Protein AF-A0A7C6DQU0-F1 (afdb_monomer_lite)

Secondary structure (DSSP, 8-state):
-TTSHHHHHHHHTT-------SSPBPTTT-PBPEEEEEE---SSS--EEEEEE-TTT--E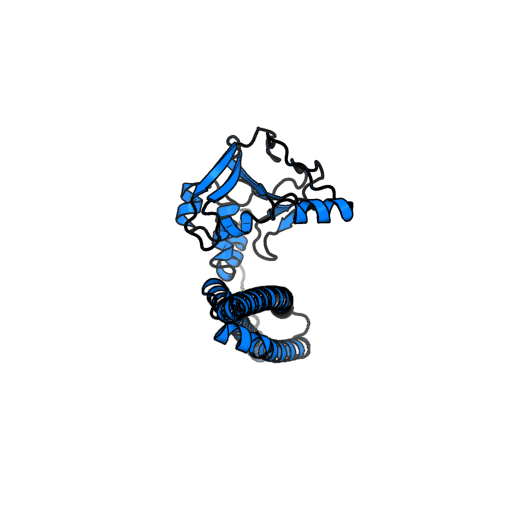EEETTHHHHHTTS-HHHHHHHS--SS-S-----S--B-TTT-PBEEEEESSTTT--EEEEETTSSEEEE-TTHHHHHHHHHH-HHHHHHHTTTT------------------HHHHHHHHHHHHHHHHHHHHHHHHHHHHHHHHHHHHHHHHTT-HHHHHHHHTS-TTHHHHHHHHHHHHHHHHHHHHH-S-HHHHHHHHHHHHHHHHHHHHHHHHHHHHHHHHHHHHHHHHHHHHHTT-

Foldseek 3Di:
DPPVVVCVVCVVVVNNDQDADPWFAALPPRDTWDWDWDQDPDDDPDRTQIWTADPPQRKTKFFQPSLVVLLVHDLVVCCVVAPAPPLDQDQDPQATAGRGPRHGWGWDDPDPQLPHTWTHDPSRGTIIHGRNSSSSVSVCVVPVPVNSVVVVVPPDDDDDDDDDDDDDDDDDPVVVVLVVVLVVLLVVLVVLLVVLLVVLVVLLVVLVVCLVVLVLVVLVVCLVDQSSVVSVVSLVVSVVSLVVCCVVPNDDVSSVVSVVSSVVSVVVSVVSSVVSNVSSVVSNVVVVVVVVVVVVVVVD

Radius of gyration: 25.31 Å; chains: 1; bounding box: 71×46×71 Å

Structure (mmCIF, N/CA/C/O backbone):
data_AF-A0A7C6DQU0-F1
#
_entry.id   AF-A0A7C6DQU0-F1
#
loop_
_atom_site.group_PDB
_atom_site.id
_atom_site.type_symbol
_atom_site.label_atom_id
_atom_site.label_alt_id
_atom_site.label_comp_id
_atom_site.label_asym_id
_atom_site.label_entity_id
_atom_site.label_seq_id
_atom_site.pdbx_PDB_ins_code
_atom_site.Cartn_x
_atom_site.Cartn_y
_atom_site.Cartn_z
_atom_site.occupancy
_atom_site.B_iso_or_equiv
_atom_site.auth_seq_id
_atom_site.auth_comp_id
_atom_site.auth_asym_id
_atom_site.auth_atom_id
_atom_site.pdbx_PDB_model_num
ATOM 1 N N . MET A 1 1 ? 12.931 -4.764 -24.593 1.00 34.91 1 MET A N 1
ATOM 2 C CA . MET A 1 1 ? 12.473 -6.150 -24.818 1.00 34.91 1 MET A CA 1
ATOM 3 C C . MET A 1 1 ? 11.559 -6.700 -23.709 1.00 34.91 1 MET A C 1
ATOM 5 O O . MET A 1 1 ? 10.854 -7.654 -23.968 1.00 34.91 1 MET A O 1
ATOM 9 N N . PHE A 1 2 ? 11.472 -6.082 -22.517 1.00 27.75 2 PHE A N 1
ATOM 10 C CA . PHE A 1 2 ? 10.601 -6.538 -21.408 1.00 27.75 2 PHE A CA 1
ATOM 11 C C . PHE A 1 2 ? 9.196 -5.900 -21.337 1.00 27.75 2 PHE A C 1
ATOM 13 O O . PHE A 1 2 ? 8.463 -6.139 -20.382 1.00 27.75 2 PHE A O 1
ATOM 20 N N . LYS A 1 3 ? 8.798 -5.073 -22.315 1.00 31.83 3 LYS A N 1
ATOM 21 C CA . LYS A 1 3 ? 7.438 -4.498 -22.350 1.00 31.83 3 LYS A CA 1
ATOM 22 C C . LYS A 1 3 ? 6.377 -5.499 -22.821 1.00 31.83 3 LYS A C 1
ATOM 24 O O . LYS A 1 3 ? 5.207 -5.293 -22.513 1.00 31.83 3 LYS A O 1
ATOM 29 N N . ASP A 1 4 ? 6.785 -6.568 -23.501 1.00 40.72 4 ASP A N 1
ATOM 30 C CA . ASP A 1 4 ? 5.852 -7.452 -24.205 1.00 40.72 4 ASP A CA 1
ATOM 31 C C . ASP A 1 4 ? 5.560 -8.744 -23.433 1.00 40.72 4 ASP A C 1
ATOM 33 O O . ASP A 1 4 ? 4.400 -9.115 -23.329 1.00 40.72 4 ASP A O 1
ATOM 37 N N . LEU A 1 5 ? 6.530 -9.308 -22.700 1.00 37.84 5 LEU A N 1
ATOM 38 C CA . LEU A 1 5 ? 6.318 -10.529 -21.904 1.00 37.84 5 LEU A CA 1
ATOM 39 C C . LEU A 1 5 ? 5.179 -10.393 -20.875 1.00 37.84 5 LEU A C 1
ATOM 41 O O . LEU A 1 5 ? 4.404 -11.318 -20.661 1.00 37.84 5 LEU A O 1
ATOM 45 N N . PHE A 1 6 ? 5.040 -9.219 -20.253 1.00 35.09 6 PHE A N 1
ATOM 46 C CA . PHE A 1 6 ? 3.968 -8.972 -19.287 1.00 35.09 6 PHE A CA 1
ATOM 47 C C . PHE A 1 6 ? 2.597 -8.830 -19.964 1.00 35.09 6 PHE A C 1
ATOM 49 O O . PHE A 1 6 ? 1.590 -9.247 -19.401 1.00 35.09 6 PHE A O 1
ATOM 56 N N . ASN A 1 7 ? 2.546 -8.269 -21.175 1.00 38.06 7 ASN A N 1
ATOM 57 C CA . ASN A 1 7 ? 1.308 -8.158 -21.946 1.00 38.06 7 ASN A CA 1
ATOM 58 C C . ASN A 1 7 ? 0.896 -9.505 -22.557 1.00 38.06 7 ASN A C 1
ATOM 60 O O . ASN A 1 7 ? -0.299 -9.783 -22.633 1.00 38.06 7 ASN A O 1
ATOM 64 N N .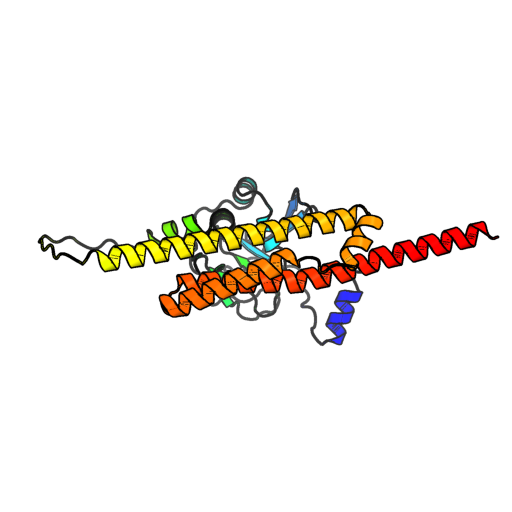 ASP A 1 8 ? 1.864 -10.344 -22.920 1.00 43.47 8 ASP A N 1
ATOM 65 C CA . ASP A 1 8 ? 1.646 -11.684 -23.468 1.00 43.47 8 ASP A CA 1
ATOM 66 C C . ASP A 1 8 ? 1.105 -12.641 -22.391 1.00 43.47 8 ASP A C 1
ATOM 68 O O . ASP A 1 8 ? 0.078 -13.282 -22.602 1.00 43.47 8 ASP A O 1
ATOM 72 N N . ILE A 1 9 ? 1.662 -12.601 -21.172 1.00 43.56 9 ILE A N 1
ATOM 73 C CA . ILE A 1 9 ? 1.148 -13.360 -20.013 1.00 43.56 9 ILE A CA 1
ATOM 74 C C . ILE A 1 9 ? -0.293 -12.953 -19.655 1.00 43.56 9 ILE A C 1
ATOM 76 O O . ILE A 1 9 ? -1.116 -13.792 -19.294 1.00 43.56 9 ILE A O 1
ATOM 80 N N . LEU A 1 10 ? -0.634 -11.665 -19.763 1.00 38.47 10 LEU A N 1
ATOM 81 C CA . LEU A 1 10 ? -2.000 -11.188 -19.511 1.00 38.47 10 LEU A CA 1
ATOM 82 C C . LEU A 1 10 ? -2.989 -11.677 -20.582 1.00 38.47 10 LEU A C 1
ATOM 84 O O . LEU A 1 10 ? -4.136 -11.998 -20.262 1.00 38.47 10 LEU A O 1
ATOM 88 N N . LYS A 1 11 ? -2.538 -11.774 -21.836 1.00 43.69 11 LYS A N 1
ATOM 89 C CA . LYS A 1 11 ? -3.324 -12.260 -22.976 1.00 43.69 11 LYS A CA 1
ATOM 90 C C . LYS A 1 11 ? -3.639 -13.753 -22.850 1.00 43.69 11 LYS A C 1
ATOM 92 O O . LYS A 1 11 ? -4.785 -14.142 -23.067 1.00 43.69 11 LYS A O 1
ATOM 97 N N . ASP A 1 12 ? -2.662 -14.542 -22.412 1.00 44.62 12 ASP A N 1
ATOM 98 C CA . ASP A 1 12 ? -2.780 -15.996 -22.246 1.00 44.62 12 ASP A CA 1
ATOM 99 C C . ASP A 1 12 ? -3.655 -16.398 -21.046 1.00 44.62 12 ASP A C 1
ATOM 101 O O . ASP A 1 12 ? -4.264 -17.466 -21.041 1.00 44.62 12 ASP A O 1
ATOM 105 N N . LEU A 1 13 ? -3.802 -15.513 -20.054 1.00 40.59 13 LEU A N 1
ATOM 106 C CA . LEU A 1 13 ? -4.701 -15.696 -18.907 1.00 40.59 13 LEU A CA 1
ATOM 107 C C . LEU A 1 13 ? -6.139 -15.204 -19.161 1.00 40.59 13 LEU A C 1
ATOM 109 O O . LEU A 1 13 ? -6.959 -15.203 -18.242 1.00 40.59 13 LEU A O 1
ATOM 113 N N . GLY A 1 14 ? -6.456 -14.726 -20.370 1.00 34.19 14 GLY A N 1
ATOM 114 C CA . GLY A 1 14 ? -7.759 -14.122 -20.678 1.00 34.19 14 GLY A CA 1
ATOM 115 C C . GLY A 1 14 ? -8.034 -12.816 -19.917 1.00 34.19 14 GLY A C 1
ATOM 116 O O . GLY A 1 14 ? -9.149 -12.293 -19.950 1.00 34.19 14 GLY A O 1
ATOM 117 N N . ILE A 1 15 ? -7.022 -12.255 -19.248 1.00 47.06 15 ILE A N 1
ATOM 118 C CA . ILE A 1 15 ? -7.081 -10.951 -18.593 1.00 47.06 15 ILE A CA 1
ATOM 119 C C . ILE A 1 15 ? -6.735 -9.929 -19.670 1.00 47.06 15 ILE A C 1
ATOM 121 O O . ILE A 1 15 ? -5.596 -9.484 -19.790 1.00 47.06 15 ILE A O 1
ATOM 125 N N . THR A 1 16 ? -7.711 -9.554 -20.498 1.00 41.91 16 THR A N 1
ATOM 126 C CA . THR A 1 16 ? -7.491 -8.490 -21.482 1.00 41.91 16 THR A CA 1
ATOM 127 C C . THR A 1 16 ? -7.100 -7.218 -20.732 1.00 41.91 16 THR A C 1
ATOM 129 O O . THR A 1 16 ? -7.940 -6.599 -20.073 1.00 41.91 16 THR A O 1
ATOM 132 N N . GLY A 1 17 ? -5.818 -6.850 -20.796 1.00 47.94 17 GLY A N 1
ATOM 133 C CA . GLY A 1 17 ? -5.305 -5.608 -20.238 1.00 47.94 17 GLY A CA 1
ATOM 134 C C . GLY A 1 17 ? -6.152 -4.453 -20.755 1.00 47.94 17 GLY A C 1
ATOM 135 O O . GLY A 1 17 ? -6.237 -4.226 -21.962 1.00 47.94 17 GLY A O 1
ATOM 136 N N . TYR A 1 18 ? -6.845 -3.763 -19.851 1.00 52.81 18 TYR A N 1
ATOM 137 C CA . TYR A 1 18 ? -7.704 -2.649 -20.227 1.00 52.81 18 TYR A CA 1
ATOM 138 C C . TYR A 1 18 ? -6.861 -1.590 -20.945 1.00 52.81 18 TYR A C 1
ATOM 140 O O . TYR A 1 18 ? -5.951 -1.001 -20.359 1.00 52.81 18 TYR A O 1
ATOM 148 N N . LYS A 1 19 ? -7.155 -1.347 -22.227 1.00 62.78 19 LYS A N 1
ATOM 149 C CA . LYS A 1 19 ? -6.500 -0.294 -23.003 1.00 62.78 19 LYS A CA 1
ATOM 150 C C . LYS A 1 19 ? -6.955 1.052 -22.445 1.00 62.78 19 LYS A C 1
ATOM 152 O O . LYS A 1 19 ? -8.097 1.460 -22.646 1.00 62.78 19 LYS A O 1
ATOM 157 N N . ARG A 1 20 ? -6.064 1.719 -21.713 1.00 69.19 20 ARG A N 1
ATOM 158 C CA . ARG A 1 20 ? -6.313 3.040 -21.130 1.00 69.19 20 ARG A CA 1
ATOM 159 C C . ARG A 1 20 ? -6.726 4.029 -22.235 1.00 69.19 20 ARG A C 1
ATOM 161 O O . ARG A 1 20 ? -5.993 4.150 -23.221 1.00 69.19 20 ARG A O 1
ATOM 168 N N . PRO A 1 21 ? -7.873 4.720 -22.112 1.00 75.88 21 PRO A N 1
ATOM 169 C CA . PRO A 1 21 ? -8.296 5.689 -23.114 1.00 75.88 21 PRO A CA 1
ATOM 170 C C . PRO A 1 21 ? -7.353 6.907 -23.123 1.00 75.88 21 PRO A C 1
ATOM 172 O O . PRO A 1 21 ? -6.789 7.253 -22.082 1.00 75.88 21 PRO A O 1
ATOM 175 N N . PRO A 1 22 ? -7.173 7.573 -24.279 1.00 75.25 22 PRO A N 1
ATOM 176 C CA . PRO A 1 22 ? -6.283 8.730 -24.393 1.00 75.25 22 PRO A CA 1
ATOM 177 C C . PRO A 1 22 ? -6.790 9.939 -23.596 1.00 75.25 22 PRO A C 1
ATOM 179 O O . PRO A 1 22 ? -5.984 10.683 -23.050 1.00 75.25 22 PRO A O 1
ATOM 182 N N . ASN A 1 23 ? -8.114 10.092 -23.488 1.00 85.12 23 ASN A N 1
ATOM 183 C CA . ASN A 1 23 ? -8.772 11.163 -22.746 1.00 85.12 23 ASN A CA 1
ATOM 184 C C . ASN A 1 23 ? -9.585 10.554 -21.604 1.00 85.12 23 ASN A C 1
ATOM 186 O O . ASN A 1 23 ? -10.654 9.981 -21.828 1.00 85.12 23 ASN A O 1
ATOM 190 N N . LEU A 1 24 ? -9.068 10.664 -20.384 1.00 91.94 24 LEU A N 1
ATOM 191 C CA . LEU A 1 24 ? -9.750 10.184 -19.191 1.00 91.94 24 LEU A CA 1
ATOM 192 C C . LEU A 1 24 ? -10.811 11.209 -18.770 1.00 91.94 24 LEU A C 1
ATOM 194 O O . LEU A 1 24 ? -10.513 12.398 -18.681 1.00 91.94 24 LEU A O 1
ATOM 198 N N . LYS A 1 25 ? -12.048 10.776 -18.518 1.00 93.81 25 LYS A N 1
ATOM 199 C CA . LYS A 1 25 ? -13.082 11.649 -17.940 1.00 93.81 25 LYS A CA 1
ATOM 200 C C . LYS A 1 25 ? -13.022 11.580 -16.420 1.00 93.81 25 LYS A C 1
ATOM 202 O O . LYS A 1 25 ? -12.907 10.491 -15.869 1.00 93.81 25 LYS A O 1
ATOM 207 N N . CYS A 1 26 ? -13.145 12.721 -15.754 1.00 92.94 26 CYS A N 1
ATOM 208 C CA . CYS A 1 26 ? -13.196 12.797 -14.304 1.00 92.94 26 CYS A CA 1
ATOM 209 C C . CYS A 1 26 ? -14.415 12.022 -13.772 1.00 92.94 26 CYS A C 1
ATOM 211 O O . CYS A 1 26 ? -15.541 12.349 -14.150 1.00 92.94 26 CYS A O 1
ATOM 213 N N . PRO A 1 27 ? -14.237 11.042 -12.870 1.00 92.81 27 PRO A N 1
ATOM 214 C CA . PRO A 1 27 ? -15.349 10.314 -12.253 1.00 92.81 27 PRO A CA 1
ATOM 215 C C . PRO A 1 27 ? -16.333 11.182 -11.457 1.00 92.81 27 PRO A C 1
ATOM 217 O O . PRO A 1 27 ? -17.436 10.727 -11.164 1.00 92.81 27 PRO A O 1
ATOM 220 N N . ASN A 1 28 ? -15.940 12.405 -11.086 1.00 90.75 28 ASN A N 1
ATOM 221 C CA . ASN A 1 28 ? -16.761 13.324 -10.302 1.00 90.75 28 ASN A CA 1
ATOM 222 C C . ASN A 1 28 ? -17.565 14.311 -11.168 1.00 90.75 28 ASN A C 1
ATOM 224 O O . ASN A 1 28 ? -18.775 14.416 -11.002 1.00 90.75 28 ASN A O 1
ATOM 228 N N . CYS A 1 29 ? -16.913 15.022 -12.095 1.00 87.19 29 CYS A N 1
ATOM 229 C CA . CYS A 1 29 ? -17.544 16.085 -12.897 1.00 87.19 29 CYS A CA 1
ATOM 230 C C . CYS A 1 29 ? -17.574 15.811 -14.410 1.00 87.19 29 CYS A C 1
ATOM 232 O O . CYS A 1 29 ? -18.066 16.635 -15.173 1.00 87.19 29 CYS A O 1
ATOM 234 N N . TYR A 1 30 ? -17.056 14.662 -14.857 1.00 90.31 30 TYR A N 1
ATOM 235 C CA . TYR A 1 30 ? -17.014 14.206 -16.255 1.00 90.31 30 TYR A CA 1
ATOM 236 C C . TYR A 1 30 ? -16.156 15.027 -17.230 1.00 90.31 30 TYR A C 1
ATOM 238 O O . TYR A 1 30 ? -16.019 14.624 -18.390 1.00 90.31 30 TYR A O 1
ATOM 246 N N . SER A 1 31 ? -15.523 16.108 -16.774 1.00 89.44 31 SER A N 1
ATOM 247 C CA . SER A 1 31 ? -14.544 16.872 -17.552 1.00 89.44 31 SER A CA 1
ATOM 248 C C . SER A 1 31 ? -13.323 16.032 -17.914 1.00 89.44 31 SER A C 1
ATOM 250 O O . SER A 1 31 ? -12.957 15.096 -17.200 1.00 89.44 31 SER A O 1
ATOM 252 N N . VAL A 1 32 ? -12.680 16.354 -19.036 1.00 92.62 32 VAL A N 1
ATOM 253 C CA . VAL A 1 32 ? -11.453 15.667 -19.455 1.00 92.62 32 VAL A CA 1
ATOM 254 C C . VAL A 1 32 ? -10.332 16.009 -18.476 1.00 92.62 32 VAL A C 1
ATOM 256 O O . VAL A 1 32 ? -10.066 17.178 -18.205 1.00 92.62 32 VAL A O 1
ATOM 259 N N . MET A 1 33 ? -9.687 14.984 -17.930 1.00 93.31 33 MET A N 1
ATOM 260 C CA . MET A 1 33 ? -8.554 15.140 -17.030 1.00 93.31 33 MET A CA 1
ATOM 261 C C . MET A 1 33 ? -7.278 15.374 -17.833 1.00 93.31 33 MET A C 1
ATOM 263 O O . MET A 1 33 ? -7.056 14.766 -18.882 1.00 93.31 33 MET A O 1
ATOM 267 N N . LYS A 1 34 ? -6.424 16.252 -17.317 1.00 91.69 34 LYS A N 1
ATOM 268 C CA . LYS A 1 34 ? -5.120 16.550 -17.891 1.00 91.69 34 LYS A CA 1
ATOM 269 C C . LYS A 1 34 ? -4.074 15.645 -17.258 1.00 91.69 34 LYS A C 1
ATOM 271 O O . LYS A 1 34 ? -3.915 15.648 -16.040 1.00 91.69 34 LYS A O 1
ATOM 276 N N . ARG A 1 35 ? -3.308 14.941 -18.088 1.00 89.69 35 ARG A N 1
ATOM 277 C CA . ARG A 1 35 ? -2.123 14.223 -17.623 1.00 89.69 35 ARG A CA 1
ATOM 278 C C . ARG A 1 35 ? -1.001 15.205 -17.284 1.00 89.69 35 ARG A C 1
ATOM 280 O O . ARG A 1 35 ? -0.679 16.084 -18.086 1.00 89.69 35 ARG A O 1
ATOM 287 N N . ILE A 1 36 ? -0.422 15.051 -16.103 1.00 85.94 36 ILE A N 1
ATOM 288 C CA . ILE A 1 36 ? 0.704 15.833 -15.601 1.00 85.94 36 ILE A CA 1
ATOM 289 C C . ILE A 1 36 ? 1.864 14.899 -15.249 1.00 85.94 36 ILE A C 1
ATOM 291 O O . ILE A 1 36 ? 1.656 13.836 -14.671 1.00 85.94 36 ILE A O 1
ATOM 295 N N . SER A 1 37 ? 3.082 15.328 -15.576 1.00 84.31 37 SER A N 1
ATOM 296 C CA . SER A 1 37 ? 4.323 14.631 -15.231 1.00 84.31 37 SER A CA 1
ATOM 297 C C . SER A 1 37 ? 5.082 15.463 -14.206 1.00 84.31 37 SER A C 1
ATOM 299 O O . SER A 1 37 ? 5.591 16.540 -14.523 1.00 84.31 37 SER A O 1
ATOM 301 N N . ILE A 1 38 ? 5.168 14.979 -12.971 1.00 79.31 38 ILE A N 1
ATOM 302 C CA . ILE A 1 38 ? 5.890 15.653 -11.890 1.00 79.31 38 ILE A CA 1
ATOM 303 C C . ILE A 1 38 ? 7.237 14.977 -11.712 1.00 79.31 38 ILE A C 1
ATOM 305 O O . ILE A 1 38 ? 7.299 13.772 -11.489 1.00 79.31 38 ILE A O 1
ATOM 309 N N . LYS A 1 39 ? 8.326 15.749 -11.770 1.00 76.06 39 LYS A N 1
ATOM 310 C CA . LYS A 1 39 ? 9.656 15.213 -11.482 1.00 76.06 39 LYS A CA 1
ATOM 311 C C . LYS A 1 39 ? 9.777 14.920 -9.985 1.00 76.06 39 LYS A C 1
ATOM 313 O O . LYS A 1 39 ? 9.685 15.838 -9.175 1.00 76.06 39 LYS A O 1
ATOM 318 N N . ILE A 1 40 ? 10.016 13.662 -9.635 1.00 70.38 40 ILE A N 1
ATOM 319 C CA . ILE A 1 40 ? 10.230 13.208 -8.259 1.00 70.38 40 ILE A CA 1
ATOM 320 C C . ILE A 1 40 ? 11.702 12.854 -8.049 1.00 70.38 40 ILE A C 1
ATOM 322 O O . ILE A 1 40 ? 12.330 12.206 -8.887 1.00 70.38 40 ILE A O 1
ATOM 326 N N . LEU A 1 41 ? 12.263 13.302 -6.927 1.00 57.38 41 LEU A N 1
ATOM 327 C CA . LEU A 1 41 ? 13.594 12.908 -6.469 1.00 57.38 41 LEU A CA 1
ATOM 328 C C . LEU A 1 41 ? 13.425 11.623 -5.646 1.00 57.38 41 LEU A C 1
ATOM 330 O O . LEU A 1 41 ? 13.231 11.684 -4.438 1.00 57.38 41 LEU A O 1
ATOM 334 N N . GLY A 1 42 ? 13.390 10.468 -6.315 1.00 51.31 42 GLY A N 1
ATOM 335 C CA . GLY A 1 42 ? 13.088 9.175 -5.689 1.00 51.31 42 GLY A CA 1
ATOM 336 C C . GLY A 1 42 ? 13.997 8.036 -6.158 1.00 51.31 42 GLY A C 1
ATOM 337 O O . GLY A 1 42 ? 14.693 8.146 -7.162 1.00 51.31 42 GLY A O 1
ATOM 338 N N . ASN A 1 43 ? 13.975 6.919 -5.423 1.00 46.59 43 ASN A N 1
ATOM 339 C CA . ASN A 1 43 ? 14.855 5.752 -5.616 1.00 46.59 43 ASN A CA 1
ATOM 340 C C . ASN A 1 43 ? 14.393 4.763 -6.712 1.00 46.59 43 ASN A C 1
ATOM 342 O O . ASN A 1 43 ? 15.018 3.712 -6.886 1.00 46.59 43 ASN A O 1
ATOM 346 N N . TYR A 1 44 ? 13.303 5.056 -7.428 1.00 44.47 44 TYR A N 1
ATOM 347 C CA . TYR A 1 44 ? 12.771 4.219 -8.510 1.00 44.47 44 TYR A CA 1
ATOM 348 C C . TYR A 1 44 ? 13.161 4.810 -9.865 1.00 44.47 44 TYR A C 1
ATOM 350 O O . TYR A 1 44 ? 12.975 5.998 -10.090 1.00 44.47 44 TYR A O 1
ATOM 358 N N . GLY A 1 45 ? 13.661 3.975 -10.782 1.00 43.81 45 GLY A N 1
ATOM 359 C CA . GLY A 1 45 ? 14.305 4.373 -12.047 1.00 43.81 45 GLY A CA 1
ATOM 360 C C . GLY A 1 45 ? 13.496 5.227 -13.040 1.00 43.81 45 GLY A C 1
ATOM 361 O O . GLY A 1 45 ? 14.028 5.564 -14.091 1.00 43.81 45 GLY A O 1
ATOM 362 N N . ASN A 1 46 ? 12.256 5.614 -12.717 1.00 49.59 46 ASN A N 1
ATOM 363 C CA . ASN A 1 46 ? 11.529 6.674 -13.411 1.00 49.59 46 ASN A CA 1
ATOM 364 C C . ASN A 1 46 ? 11.400 7.887 -12.482 1.00 49.59 46 ASN A C 1
ATOM 366 O O . ASN A 1 46 ? 10.601 7.875 -11.549 1.00 49.59 46 ASN A O 1
ATOM 370 N N . ASN A 1 47 ? 12.126 8.958 -12.803 1.00 69.44 47 ASN A N 1
ATOM 371 C CA . ASN A 1 47 ? 12.144 10.228 -12.062 1.00 69.44 47 ASN A CA 1
ATOM 372 C C . ASN A 1 47 ? 10.845 11.042 -12.189 1.00 69.44 47 ASN A C 1
ATOM 374 O O . ASN A 1 47 ? 10.857 12.240 -11.919 1.00 69.44 47 ASN A O 1
ATOM 378 N N . TYR A 1 48 ? 9.755 10.441 -12.666 1.00 76.50 48 TYR A N 1
ATOM 379 C CA . TYR A 1 48 ? 8.509 11.134 -12.959 1.00 76.50 48 TYR A CA 1
ATOM 380 C C . TYR A 1 48 ? 7.314 10.363 -12.405 1.00 76.50 48 TYR A C 1
ATOM 382 O O . TYR A 1 48 ? 7.187 9.147 -12.585 1.00 76.50 48 TYR A O 1
ATOM 390 N N . LEU A 1 49 ? 6.443 11.103 -11.731 1.00 81.69 49 LEU A N 1
ATOM 391 C CA . LEU A 1 49 ? 5.108 10.691 -11.353 1.00 81.69 49 LEU A CA 1
ATOM 392 C C . LEU A 1 49 ? 4.139 11.223 -12.411 1.00 81.69 49 LEU A C 1
ATOM 394 O O . LEU A 1 49 ? 3.967 12.433 -12.543 1.00 81.69 49 LEU A O 1
ATOM 398 N N . GLU A 1 50 ? 3.545 10.307 -13.165 1.00 86.19 50 GLU A N 1
ATOM 399 C CA . GLU A 1 50 ? 2.433 10.596 -14.066 1.00 86.19 50 GLU A CA 1
ATOM 400 C C . GLU A 1 50 ? 1.143 10.559 -13.250 1.00 86.19 50 GLU A C 1
ATOM 402 O O . GLU A 1 50 ? 0.968 9.649 -12.447 1.00 86.19 50 GLU A O 1
ATOM 407 N N . LEU A 1 51 ? 0.275 11.555 -13.414 1.00 87.38 51 LEU A N 1
ATOM 408 C CA . LEU A 1 51 ? -1.044 11.609 -12.778 1.00 87.38 51 LEU A CA 1
ATOM 409 C C . LEU A 1 51 ? -2.045 12.236 -13.729 1.00 87.38 51 LEU A C 1
ATOM 411 O O . LEU A 1 51 ? -1.676 13.086 -14.540 1.00 87.38 51 LEU A O 1
ATOM 415 N N . ASP A 1 52 ? -3.321 11.894 -13.591 1.00 93.12 52 ASP A N 1
ATOM 416 C CA . ASP A 1 52 ? -4.386 12.650 -14.239 1.00 93.12 52 ASP A CA 1
ATOM 417 C C . ASP A 1 52 ? -5.035 13.592 -13.231 1.00 93.12 52 ASP A C 1
ATOM 419 O O . ASP A 1 52 ? -5.530 13.180 -12.181 1.00 93.12 52 ASP A O 1
ATOM 423 N N . PHE A 1 53 ? -5.045 14.875 -13.572 1.00 91.00 53 PHE A N 1
ATOM 424 C CA . PHE A 1 53 ? -5.587 15.951 -12.759 1.00 91.00 53 PHE A CA 1
ATOM 425 C C . PHE A 1 53 ? -6.815 16.558 -13.432 1.00 91.00 53 PHE A C 1
ATOM 427 O O . PHE A 1 53 ? -6.782 16.951 -14.602 1.00 91.00 53 PHE A O 1
ATOM 434 N N . CYS A 1 54 ? -7.916 16.653 -12.692 1.00 90.00 54 CYS A N 1
ATOM 435 C CA . CYS A 1 54 ? -9.102 17.355 -13.153 1.00 90.00 54 CYS A CA 1
ATOM 436 C C . CYS A 1 54 ? -8.983 18.846 -12.836 1.00 90.00 54 CYS A C 1
ATOM 438 O O . CYS A 1 54 ? -8.977 19.228 -11.673 1.00 90.00 54 CYS A O 1
ATOM 440 N N . GLN A 1 55 ? -8.987 19.701 -13.857 1.00 88.31 55 GLN A N 1
ATOM 441 C CA . GLN A 1 55 ? -8.864 21.149 -13.654 1.00 88.31 55 GLN A CA 1
ATOM 442 C C . GLN A 1 55 ? -10.136 21.795 -13.078 1.00 88.31 55 GLN A C 1
ATOM 444 O O . GLN A 1 55 ? -10.039 22.832 -12.436 1.00 88.31 55 GLN A O 1
ATOM 449 N N . GLU A 1 56 ? -11.304 21.167 -13.258 1.00 85.25 56 GLU A N 1
ATOM 450 C CA . GLU A 1 56 ? -12.589 21.717 -12.792 1.00 85.25 56 GLU A CA 1
ATOM 451 C C . GLU A 1 56 ? -12.853 21.497 -11.298 1.00 85.25 56 GLU A C 1
ATOM 453 O O . GLU A 1 56 ? -13.288 22.405 -10.599 1.00 85.25 56 GLU A O 1
ATOM 458 N N . CYS A 1 57 ? -12.618 20.280 -10.795 1.00 83.88 57 CYS A N 1
ATOM 459 C CA . CYS A 1 57 ? -12.880 19.924 -9.395 1.00 83.88 57 CYS A CA 1
ATOM 460 C C . CYS A 1 57 ? -11.621 19.532 -8.617 1.00 83.88 57 CYS A C 1
ATOM 462 O O . CYS A 1 57 ? -11.734 18.991 -7.522 1.00 83.88 57 CYS A O 1
ATOM 464 N N . GLU A 1 58 ? -10.439 19.759 -9.198 1.00 86.38 58 GLU A N 1
ATOM 465 C CA . GLU A 1 58 ? -9.120 19.559 -8.574 1.00 86.38 58 GLU A CA 1
ATOM 466 C C . GLU A 1 58 ? -8.856 18.122 -8.072 1.00 86.38 58 GLU A C 1
ATOM 468 O O . GLU A 1 58 ? -7.946 17.879 -7.284 1.00 86.38 58 GLU A O 1
ATOM 473 N N . SER A 1 59 ? -9.640 17.149 -8.542 1.00 89.69 59 SER A N 1
ATOM 474 C CA . SER A 1 59 ? -9.519 15.737 -8.176 1.00 89.69 59 SER A CA 1
ATOM 475 C C . SER A 1 59 ? -8.422 15.031 -8.967 1.00 89.69 59 SER A C 1
ATOM 477 O O . SER A 1 59 ? -8.079 15.432 -10.085 1.00 89.69 59 SER A O 1
ATOM 479 N N . LEU A 1 60 ? -7.950 13.909 -8.436 1.00 92.19 60 LEU A N 1
ATOM 480 C CA . LEU A 1 60 ? -6.851 13.136 -8.997 1.00 92.19 60 LEU A CA 1
ATOM 481 C C . LEU A 1 60 ? -7.284 11.714 -9.342 1.00 92.19 60 LEU A C 1
ATOM 483 O O . LEU A 1 60 ? -8.052 11.081 -8.619 1.00 92.19 60 LEU A O 1
ATOM 487 N N . TRP A 1 61 ? -6.741 11.198 -10.438 1.00 94.38 61 TRP A N 1
ATOM 488 C CA . TRP A 1 61 ? -6.783 9.782 -10.767 1.00 94.38 61 TRP A CA 1
ATOM 489 C C . TRP A 1 61 ? -5.359 9.241 -10.799 1.00 94.38 61 TRP A C 1
ATOM 491 O O . TRP A 1 61 ? -4.477 9.809 -11.444 1.00 94.38 61 TRP A O 1
ATOM 501 N N . PHE A 1 62 ? -5.167 8.143 -10.077 1.00 92.25 62 PHE A N 1
ATOM 502 C CA . PHE A 1 62 ? -3.922 7.401 -9.989 1.00 92.25 62 PHE A CA 1
ATOM 503 C C . PHE A 1 62 ? -4.115 6.073 -10.704 1.00 92.25 62 PHE A C 1
ATOM 505 O O . PHE A 1 62 ? -4.930 5.249 -10.276 1.00 92.25 62 PHE A O 1
ATOM 512 N N . ASP A 1 63 ? -3.341 5.830 -11.755 1.00 90.31 63 ASP A N 1
ATOM 513 C CA . ASP A 1 63 ? -3.236 4.502 -12.339 1.00 90.31 63 ASP A CA 1
ATOM 514 C C . ASP A 1 63 ? -2.573 3.536 -11.333 1.00 90.31 63 ASP A C 1
ATOM 516 O O . ASP A 1 63 ? -2.014 3.908 -10.290 1.00 90.31 63 ASP A O 1
ATOM 520 N N . ARG A 1 64 ? -2.663 2.236 -11.626 1.00 83.00 64 ARG A N 1
ATOM 521 C CA . ARG A 1 64 ? -2.142 1.178 -10.753 1.00 83.00 64 ARG A CA 1
ATOM 522 C C . ARG A 1 64 ? -0.682 1.439 -10.343 1.00 83.00 64 ARG A C 1
ATOM 524 O O . ARG A 1 64 ? 0.228 1.389 -11.164 1.00 83.00 64 ARG A O 1
ATOM 531 N N . GLY A 1 65 ? -0.464 1.628 -9.040 1.00 78.25 65 GLY A N 1
ATOM 532 C CA . GLY A 1 65 ? 0.861 1.815 -8.434 1.00 78.25 65 GLY A CA 1
ATOM 533 C C . GLY A 1 65 ? 1.362 3.263 -8.374 1.00 78.25 65 GLY A C 1
ATOM 534 O O . GLY A 1 65 ? 2.401 3.502 -7.762 1.00 78.25 65 GLY A O 1
ATOM 535 N N . GLU A 1 66 ? 0.646 4.237 -8.942 1.00 86.69 66 GLU A N 1
ATOM 536 C CA . GLU A 1 66 ? 1.061 5.650 -8.910 1.00 86.69 66 GLU A CA 1
ATOM 537 C C . GLU A 1 66 ? 0.894 6.282 -7.526 1.00 86.69 66 GLU A C 1
ATOM 539 O O . GLU A 1 66 ? 1.770 7.027 -7.092 1.00 86.69 66 GLU A O 1
ATOM 544 N N . LEU A 1 67 ? -0.166 5.930 -6.785 1.00 85.56 67 LEU A N 1
ATOM 545 C CA . LEU A 1 67 ? -0.388 6.459 -5.432 1.00 85.56 67 LEU A CA 1
ATOM 546 C C . LEU A 1 67 ? 0.781 6.133 -4.493 1.00 85.56 67 LEU A C 1
ATOM 548 O O . LEU A 1 67 ? 1.21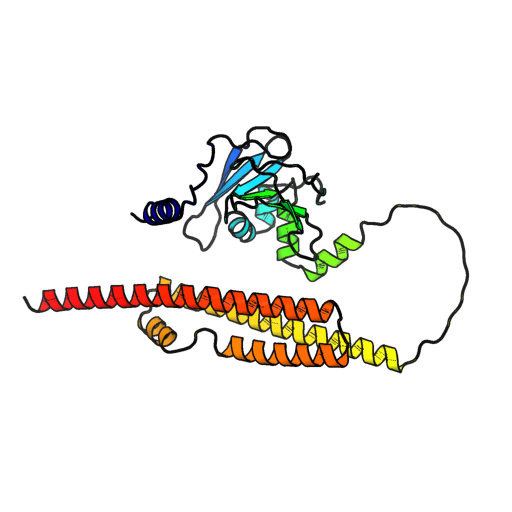2 6.988 -3.731 1.00 85.56 67 LEU A O 1
ATOM 552 N N . VAL A 1 68 ? 1.351 4.928 -4.594 1.00 82.12 68 VAL A N 1
ATOM 553 C CA . VAL A 1 68 ? 2.517 4.526 -3.786 1.00 82.12 68 VAL A CA 1
ATOM 554 C C . VAL A 1 68 ? 3.702 5.461 -4.042 1.00 82.12 68 VAL A C 1
ATOM 556 O O . VAL A 1 68 ? 4.318 5.925 -3.090 1.00 82.12 68 VAL A O 1
ATOM 559 N N . LYS A 1 69 ? 3.965 5.811 -5.308 1.00 81.12 69 LYS A N 1
ATOM 560 C CA . LYS A 1 69 ? 5.021 6.769 -5.676 1.00 81.12 69 LYS A CA 1
ATOM 561 C C . LYS A 1 69 ? 4.716 8.178 -5.170 1.00 81.12 69 LYS A C 1
ATOM 563 O O . LYS A 1 69 ? 5.615 8.870 -4.707 1.00 81.12 69 LYS A O 1
ATOM 568 N N . ALA A 1 70 ? 3.455 8.604 -5.237 1.00 82.88 70 ALA A N 1
ATOM 569 C CA . ALA A 1 70 ? 3.037 9.913 -4.741 1.00 82.88 70 ALA A CA 1
ATOM 570 C C . ALA A 1 70 ? 3.276 10.069 -3.232 1.00 82.88 70 ALA A C 1
ATOM 572 O O . ALA A 1 70 ? 3.656 11.144 -2.778 1.00 82.88 70 ALA A O 1
ATOM 573 N N . LEU A 1 71 ? 3.133 8.990 -2.457 1.00 80.62 71 LEU A N 1
ATOM 574 C CA . LEU A 1 71 ? 3.388 8.997 -1.014 1.00 80.62 71 LEU A CA 1
ATOM 575 C C . LEU A 1 71 ? 4.870 9.040 -0.637 1.00 80.62 71 LEU A C 1
ATOM 577 O O . LEU A 1 71 ? 5.181 9.303 0.524 1.00 80.62 71 LEU A O 1
ATOM 581 N N . GLU A 1 72 ? 5.785 8.855 -1.585 1.00 75.50 72 GLU A N 1
ATOM 582 C CA . GLU A 1 72 ? 7.221 9.069 -1.374 1.00 75.50 72 GLU A CA 1
ATOM 583 C C . GLU A 1 72 ? 7.617 10.544 -1.518 1.00 75.50 72 GLU A C 1
ATOM 585 O O . GLU A 1 72 ? 8.684 10.940 -1.058 1.00 75.50 72 GLU A O 1
ATOM 590 N N . ILE A 1 73 ? 6.747 11.380 -2.094 1.00 74.31 73 ILE A N 1
ATOM 591 C CA . ILE A 1 73 ? 6.972 12.822 -2.232 1.00 74.31 73 ILE A CA 1
ATOM 592 C C . ILE A 1 73 ? 6.782 13.506 -0.875 1.00 74.31 73 ILE A C 1
ATOM 594 O O . ILE A 1 73 ? 5.855 13.184 -0.125 1.00 74.31 73 ILE A O 1
ATOM 598 N N . ASP A 1 74 ? 7.639 14.474 -0.555 1.00 71.94 74 ASP A N 1
ATOM 599 C CA . ASP A 1 74 ? 7.487 15.303 0.638 1.00 71.94 74 ASP A CA 1
ATOM 600 C C . ASP A 1 74 ? 6.164 16.077 0.638 1.00 71.94 74 ASP A C 1
ATOM 602 O O . ASP A 1 74 ? 5.729 16.618 -0.378 1.00 71.94 74 ASP A O 1
ATOM 606 N N . LEU A 1 75 ? 5.550 16.198 1.819 1.00 71.44 75 LEU A N 1
ATOM 607 C CA . LEU A 1 75 ? 4.264 16.881 1.998 1.00 71.44 75 LEU A CA 1
ATOM 608 C C . LEU A 1 75 ? 4.274 18.311 1.426 1.00 71.44 75 LEU A C 1
ATOM 610 O O . LEU A 1 75 ? 3.309 18.726 0.797 1.00 71.44 75 LEU A O 1
ATOM 614 N N . LYS A 1 76 ? 5.390 19.039 1.580 1.00 72.94 76 LYS A N 1
ATOM 615 C CA . LYS A 1 76 ? 5.554 20.403 1.047 1.00 72.94 76 LYS A CA 1
ATOM 616 C C . LYS A 1 76 ? 5.445 20.462 -0.478 1.00 72.94 76 LYS A C 1
ATOM 618 O O . LYS A 1 76 ? 4.879 21.413 -1.008 1.00 72.94 76 LYS A O 1
ATOM 623 N N . GLU A 1 77 ? 5.972 19.459 -1.178 1.00 72.50 77 GLU A N 1
ATOM 624 C CA . GLU A 1 77 ? 5.860 19.384 -2.635 1.00 72.50 77 GLU A CA 1
ATOM 625 C C . GLU A 1 77 ? 4.448 18.944 -3.045 1.00 72.50 77 GLU A C 1
ATOM 627 O O . GLU A 1 77 ? 3.901 19.504 -3.991 1.00 72.50 77 GLU A O 1
ATOM 632 N N . ILE A 1 78 ? 3.801 18.040 -2.298 1.00 72.25 78 ILE A N 1
ATOM 633 C CA . ILE A 1 78 ? 2.391 17.676 -2.536 1.00 72.25 78 ILE A CA 1
ATOM 634 C C . ILE A 1 78 ? 1.489 18.913 -2.461 1.00 72.25 78 ILE A C 1
ATOM 636 O O . ILE A 1 78 ? 0.767 19.176 -3.418 1.00 72.25 78 ILE A O 1
ATOM 640 N N . SER A 1 79 ? 1.568 19.711 -1.391 1.00 71.56 79 SER A N 1
ATOM 641 C CA . SER A 1 79 ? 0.724 20.908 -1.235 1.00 71.56 79 SER A CA 1
ATOM 642 C C . SER A 1 79 ? 1.023 21.992 -2.284 1.00 71.56 79 SER A C 1
ATOM 644 O O . SER A 1 79 ? 0.157 22.805 -2.595 1.00 71.56 79 SER A O 1
ATOM 646 N N . LYS A 1 80 ? 2.234 22.009 -2.857 1.00 73.00 80 LYS A N 1
ATOM 647 C CA . LYS A 1 80 ? 2.620 22.913 -3.953 1.00 73.00 80 LYS A CA 1
ATOM 648 C C . LYS A 1 80 ? 2.004 22.504 -5.291 1.00 73.00 80 LYS A C 1
ATOM 650 O O . LYS A 1 80 ? 1.569 23.375 -6.039 1.00 73.00 80 LYS A O 1
ATOM 655 N N . TYR A 1 81 ? 1.988 21.209 -5.610 1.00 69.31 81 TYR A N 1
ATOM 656 C CA . TYR A 1 81 ? 1.395 20.709 -6.856 1.00 69.31 81 TYR A CA 1
ATOM 657 C C . TYR A 1 81 ? -0.129 20.554 -6.765 1.00 69.31 81 TYR A C 1
ATOM 659 O O . TYR A 1 81 ? -0.813 20.705 -7.775 1.00 69.31 81 TYR A O 1
ATOM 667 N N . PHE A 1 82 ? -0.653 20.286 -5.566 1.00 71.81 82 PHE A N 1
ATOM 668 C CA . PHE A 1 82 ? -2.056 19.959 -5.305 1.00 71.81 82 PHE A CA 1
ATOM 669 C C . PHE A 1 82 ? -2.573 20.674 -4.045 1.00 71.81 82 PHE A C 1
ATOM 671 O O . PHE A 1 82 ? -2.826 20.030 -3.024 1.00 71.81 82 PHE A O 1
ATOM 678 N N . PRO A 1 83 ? -2.703 22.010 -4.068 1.00 58.34 83 PRO A N 1
ATOM 679 C CA . PRO A 1 83 ? -3.181 22.757 -2.912 1.00 58.34 83 PRO A CA 1
ATOM 680 C C . PRO A 1 83 ? -4.638 22.395 -2.592 1.00 58.34 83 PRO A C 1
ATOM 682 O O . PRO A 1 83 ? -5.533 22.621 -3.402 1.00 58.34 83 PRO A O 1
ATOM 685 N N . SER A 1 84 ? -4.889 21.864 -1.394 1.00 59.69 84 SER A N 1
ATOM 686 C CA . SER A 1 84 ? -6.247 21.639 -0.893 1.00 59.69 84 SER A CA 1
ATOM 687 C C . SER A 1 84 ? -6.878 22.957 -0.448 1.00 59.69 84 SER A C 1
ATOM 689 O O . SER A 1 84 ? -6.339 23.643 0.423 1.00 59.69 84 SER A O 1
ATOM 691 N N . LYS A 1 85 ? -8.047 23.310 -0.992 1.00 56.16 85 LYS A N 1
ATOM 692 C CA . LYS A 1 85 ? -8.832 24.459 -0.501 1.00 56.16 85 LYS A CA 1
ATOM 693 C C . LYS A 1 85 ? -9.645 24.134 0.753 1.00 56.16 85 LYS A C 1
ATOM 695 O O . LYS A 1 85 ? -10.005 25.048 1.487 1.00 56.16 85 LYS A O 1
ATOM 700 N N . THR A 1 86 ? -9.938 22.859 1.003 1.00 54.53 86 THR A N 1
ATOM 701 C CA . THR A 1 86 ? -10.936 22.447 2.002 1.00 54.53 86 THR A CA 1
ATOM 702 C C . THR A 1 86 ? -10.381 21.629 3.164 1.00 54.53 86 THR A C 1
ATOM 704 O O . THR A 1 86 ? -11.082 21.522 4.160 1.00 54.53 86 THR A O 1
ATOM 707 N N . LYS A 1 87 ? -9.149 21.089 3.104 1.00 53.88 87 LYS A N 1
ATOM 708 C CA . LYS A 1 87 ? -8.500 20.263 4.163 1.00 53.88 87 LYS A CA 1
ATOM 709 C C . LYS A 1 87 ? -9.377 19.158 4.794 1.00 53.88 87 LYS A C 1
ATOM 711 O O . LYS A 1 87 ? -9.006 18.589 5.813 1.00 53.88 87 LYS A O 1
ATOM 716 N N . GLN A 1 88 ? -10.513 18.823 4.190 1.00 55.19 88 GLN A N 1
ATOM 717 C CA . GLN A 1 88 ? -11.509 17.888 4.702 1.00 55.19 88 GLN A CA 1
ATOM 718 C C . GLN A 1 88 ? -11.807 16.854 3.617 1.00 55.19 88 GLN A C 1
ATOM 720 O O . GLN A 1 88 ? -11.996 17.217 2.455 1.00 55.19 88 GLN A O 1
ATOM 725 N N . SER A 1 89 ? -11.863 15.572 3.993 1.00 55.03 89 SER A N 1
ATOM 726 C CA . SER A 1 89 ? -12.354 14.514 3.102 1.00 55.03 89 SER A CA 1
ATOM 727 C C . SER A 1 89 ? -13.872 14.640 3.037 1.00 55.03 89 SER A C 1
ATOM 729 O O . SER A 1 89 ? -14.585 14.397 4.015 1.00 55.03 89 SER A O 1
ATOM 731 N N . VAL A 1 90 ? -14.374 15.070 1.883 1.00 58.47 90 VAL A N 1
ATOM 732 C CA . VAL A 1 90 ? -15.804 15.024 1.597 1.00 58.47 90 VAL A CA 1
ATOM 733 C C . VAL A 1 90 ? -16.094 13.609 1.129 1.00 58.47 90 VAL A C 1
ATOM 735 O O . VAL A 1 90 ? -15.688 13.223 0.040 1.00 58.47 90 VAL A O 1
ATOM 738 N N . LYS A 1 91 ? -16.794 12.825 1.954 1.00 56.38 91 LYS A N 1
ATOM 739 C CA . LYS A 1 91 ? -17.170 11.454 1.597 1.00 56.38 91 LYS A CA 1
ATOM 740 C C . LYS A 1 91 ? -17.899 11.453 0.247 1.00 56.38 91 LYS A C 1
ATOM 742 O O . LYS A 1 91 ? -19.012 11.973 0.147 1.00 56.38 91 LYS A O 1
ATOM 747 N N . GLY A 1 92 ? -17.274 10.854 -0.766 1.00 60.03 92 GLY A N 1
ATOM 748 C CA . GLY A 1 92 ? -17.845 10.719 -2.102 1.00 60.03 92 GLY A CA 1
ATOM 749 C C . GLY A 1 92 ? -19.206 10.013 -2.093 1.00 60.03 92 GLY A C 1
ATOM 750 O O . GLY A 1 92 ? -19.540 9.244 -1.189 1.00 60.03 92 GLY A O 1
ATOM 751 N N . SER A 1 93 ? -20.011 10.246 -3.133 1.00 61.59 93 SER A N 1
ATOM 752 C CA . SER A 1 93 ? -21.382 9.715 -3.242 1.00 61.59 93 SER A CA 1
ATOM 753 C C . SER A 1 93 ? -21.468 8.186 -3.397 1.00 61.59 93 SER A C 1
ATOM 755 O O . SER A 1 93 ? -22.571 7.638 -3.383 1.00 61.59 93 SER A O 1
ATOM 757 N N . GLY A 1 94 ? -20.333 7.493 -3.581 1.00 62.97 94 GLY A N 1
ATOM 758 C CA . GLY A 1 94 ? -20.247 6.040 -3.784 1.00 62.97 94 GLY A CA 1
ATOM 759 C C . GLY A 1 94 ? -20.830 5.539 -5.114 1.00 62.97 94 GLY A C 1
ATOM 760 O O . GLY A 1 94 ? -21.035 4.338 -5.291 1.00 62.97 94 GLY A O 1
ATOM 761 N N . LYS A 1 95 ? -21.138 6.446 -6.051 1.00 77.81 95 LYS A N 1
ATOM 762 C CA . LYS A 1 95 ? -21.812 6.149 -7.332 1.00 77.81 95 LYS A CA 1
ATOM 763 C C . LYS A 1 95 ? -20.957 6.462 -8.566 1.00 77.81 95 LYS A C 1
ATOM 765 O O . LYS A 1 95 ? -21.485 6.574 -9.669 1.00 77.81 95 LYS A O 1
ATOM 770 N N . ARG A 1 96 ? -19.649 6.647 -8.394 1.00 89.56 96 ARG A N 1
ATOM 771 C CA . ARG A 1 96 ? -18.741 7.031 -9.482 1.00 89.56 96 ARG A CA 1
ATOM 772 C C . ARG A 1 96 ? -18.406 5.835 -10.373 1.00 89.56 96 ARG A C 1
ATOM 774 O O . ARG A 1 96 ? -18.386 4.691 -9.919 1.00 89.56 96 ARG A O 1
ATOM 781 N N . ILE A 1 97 ? -18.125 6.104 -11.646 1.00 92.25 97 ILE A N 1
ATOM 782 C CA . ILE A 1 97 ? -17.778 5.088 -12.646 1.00 92.25 97 ILE A CA 1
ATOM 783 C C . ILE A 1 97 ? -16.285 5.165 -12.965 1.00 92.25 97 ILE 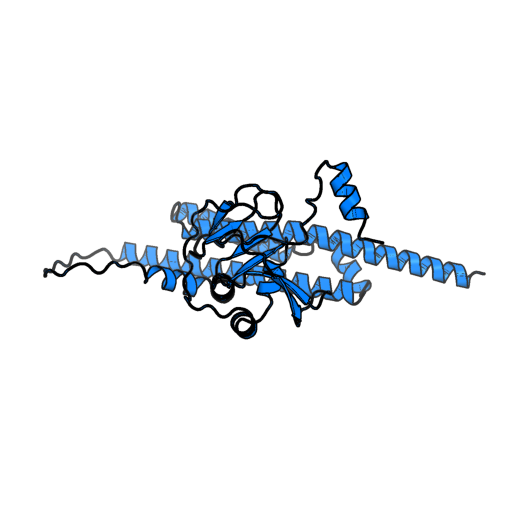A C 1
ATOM 785 O O . ILE A 1 97 ? -15.732 6.249 -13.151 1.00 92.25 97 ILE A O 1
ATOM 789 N N . CYS A 1 98 ? -15.624 4.008 -13.045 1.00 92.81 98 CYS A N 1
ATOM 790 C CA . CYS A 1 98 ? -14.236 3.912 -13.468 1.00 92.81 98 CYS A CA 1
ATOM 791 C C . CYS A 1 98 ? -14.105 4.419 -14.910 1.00 92.81 98 CYS A C 1
ATOM 793 O O . CYS A 1 98 ? -14.722 3.849 -15.811 1.00 92.81 98 CYS A O 1
ATOM 795 N N . PRO A 1 99 ? -13.240 5.405 -15.180 1.00 93.12 99 PRO A N 1
ATOM 796 C CA . PRO A 1 99 ? -13.137 5.994 -16.508 1.00 93.12 99 PRO A CA 1
ATOM 797 C C . PRO A 1 99 ? -12.408 5.086 -17.510 1.00 93.12 99 PRO A C 1
ATOM 799 O O . PRO A 1 99 ? -12.407 5.370 -18.705 1.00 93.12 99 PRO A O 1
ATOM 802 N N . ILE A 1 100 ? -11.806 3.988 -17.034 1.00 92.12 100 ILE A N 1
ATOM 803 C CA . ILE A 1 100 ? -11.066 3.016 -17.845 1.00 92.12 100 ILE A CA 1
ATOM 804 C C . ILE A 1 100 ? -11.955 1.821 -18.202 1.00 92.12 100 ILE A C 1
ATOM 806 O O . ILE A 1 100 ? -12.184 1.559 -19.378 1.00 92.12 100 ILE A O 1
ATOM 810 N N . CYS A 1 101 ? -12.468 1.092 -17.204 1.00 89.62 101 CYS A N 1
ATOM 811 C CA . CYS A 1 101 ? -13.243 -0.134 -17.439 1.00 89.62 101 CYS A CA 1
ATOM 812 C C . CYS A 1 101 ? -14.764 0.048 -17.345 1.00 89.62 101 CYS A C 1
ATOM 814 O O . CYS A 1 101 ? -15.490 -0.929 -17.512 1.00 89.62 101 CYS A O 1
ATOM 816 N N . GLN A 1 102 ? -15.243 1.264 -17.056 1.00 90.62 102 GLN A N 1
ATOM 817 C CA . GLN A 1 102 ? -16.665 1.621 -16.958 1.00 90.62 102 GLN A CA 1
ATOM 818 C C . GLN A 1 102 ? -17.462 0.865 -15.875 1.00 90.62 102 GLN A C 1
ATOM 820 O O . GLN A 1 102 ? -18.684 0.972 -15.817 1.00 90.62 102 GLN A O 1
ATOM 825 N N . LYS A 1 103 ? -16.793 0.136 -14.971 1.00 89.00 103 LYS A N 1
ATOM 826 C CA . LYS A 1 103 ? -17.425 -0.443 -13.774 1.00 89.00 103 LYS A CA 1
ATOM 827 C C . LYS A 1 103 ? -17.540 0.587 -12.654 1.00 89.00 103 LYS A C 1
ATOM 829 O O . LYS A 1 103 ? -16.727 1.505 -12.571 1.00 89.00 103 LYS A O 1
ATOM 834 N N . GLN A 1 104 ? -18.516 0.405 -11.769 1.00 89.62 104 GLN A N 1
ATOM 835 C CA . GLN A 1 104 ? -18.667 1.231 -10.572 1.00 89.62 104 GLN A CA 1
ATOM 836 C C . GLN A 1 104 ? -17.414 1.159 -9.684 1.00 89.62 104 GLN A C 1
ATOM 838 O O . GLN A 1 104 ? -16.828 0.087 -9.508 1.00 89.62 104 GLN A O 1
ATOM 843 N N . LEU A 1 105 ? -17.003 2.310 -9.154 1.00 87.50 105 LEU A N 1
ATOM 844 C CA . LEU A 1 105 ? -15.931 2.412 -8.170 1.00 87.50 105 LEU A CA 1
ATOM 845 C C . LEU A 1 105 ? -16.452 2.027 -6.785 1.00 87.50 105 LEU A C 1
ATOM 847 O O . LEU A 1 105 ? -17.590 2.325 -6.420 1.00 87.50 105 LEU A O 1
ATOM 851 N N . THR A 1 106 ? -15.601 1.363 -6.015 1.00 87.75 106 THR A N 1
ATOM 852 C CA . THR A 1 106 ? -15.884 0.993 -4.634 1.00 87.75 106 THR A CA 1
ATOM 853 C C . THR A 1 106 ? -15.313 2.060 -3.715 1.00 87.75 106 THR A C 1
ATOM 855 O O . THR A 1 106 ? -14.097 2.244 -3.669 1.00 87.75 106 THR A O 1
ATOM 858 N N . LEU A 1 107 ? -16.181 2.718 -2.951 1.00 86.25 107 LEU A N 1
ATOM 859 C CA . LEU A 1 107 ? -15.768 3.643 -1.902 1.00 86.25 107 LEU A CA 1
ATOM 860 C C . LEU A 1 107 ? -15.211 2.853 -0.710 1.00 86.25 107 LEU A C 1
ATOM 862 O O . LEU A 1 107 ? -15.921 2.039 -0.114 1.00 86.25 107 LEU A O 1
ATOM 866 N N . VAL A 1 108 ? -13.956 3.098 -0.346 1.00 82.81 108 VAL A N 1
ATOM 867 C CA . VAL A 1 108 ? -13.273 2.423 0.762 1.00 82.81 108 VAL A CA 1
ATOM 868 C C . VAL A 1 108 ? -12.588 3.432 1.672 1.00 82.81 108 VAL A C 1
ATOM 870 O O . VAL A 1 108 ? -12.137 4.483 1.232 1.00 82.81 108 VAL A O 1
ATOM 873 N N . ASN A 1 109 ? -12.483 3.109 2.955 1.00 79.81 109 ASN A N 1
ATOM 874 C CA . ASN A 1 109 ? -11.644 3.878 3.866 1.00 79.81 109 ASN A CA 1
ATOM 875 C C . ASN A 1 109 ? -10.174 3.534 3.572 1.00 79.81 109 ASN A C 1
ATOM 877 O O . ASN A 1 109 ? -9.829 2.350 3.556 1.00 79.81 109 ASN A O 1
ATOM 881 N N . TYR A 1 110 ? -9.330 4.538 3.321 1.00 77.38 110 TYR A N 1
ATOM 882 C CA . TYR A 1 110 ? -7.930 4.359 2.917 1.00 77.38 110 TYR A CA 1
ATOM 883 C C . TYR A 1 110 ? -7.146 3.489 3.915 1.00 77.38 110 TYR A C 1
ATOM 885 O O . TYR A 1 110 ? -6.350 2.635 3.531 1.00 77.38 110 TYR A O 1
ATOM 893 N N . SER A 1 111 ? -7.431 3.663 5.205 1.00 75.88 111 SER A N 1
ATOM 894 C CA . SER A 1 111 ? -7.020 2.772 6.290 1.00 75.88 111 SER A CA 1
ATOM 895 C C . SER A 1 111 ? -8.123 2.707 7.347 1.00 75.88 111 SER A C 1
ATOM 897 O O . SER A 1 111 ? -8.891 3.660 7.475 1.00 75.88 111 SER A O 1
ATOM 899 N N . LYS A 1 112 ? -8.221 1.604 8.108 1.00 60.59 112 LYS A N 1
ATOM 900 C CA . LYS A 1 112 ? -9.367 1.282 8.991 1.00 60.59 112 LYS A CA 1
ATOM 901 C C . LYS A 1 112 ? -9.823 2.446 9.892 1.00 60.59 112 LYS A C 1
ATOM 903 O O . LYS A 1 112 ? -11.016 2.557 10.162 1.00 60.59 112 LYS A O 1
ATOM 908 N N . ASP A 1 113 ? -8.909 3.307 10.327 1.00 70.00 113 ASP A N 1
ATOM 909 C CA . ASP A 1 113 ? -9.135 4.430 11.244 1.00 70.00 113 ASP A CA 1
ATOM 910 C C . ASP A 1 113 ? -8.854 5.817 10.636 1.00 70.00 113 ASP A C 1
ATOM 912 O O . ASP A 1 113 ? -8.963 6.820 11.337 1.00 70.00 113 ASP A O 1
ATOM 916 N N . SER A 1 114 ? -8.522 5.905 9.343 1.00 74.25 114 SER A N 1
ATOM 917 C CA . SER A 1 114 ? -8.111 7.182 8.739 1.00 74.25 114 SER A CA 1
ATOM 918 C C . SER A 1 114 ? -9.262 8.169 8.543 1.00 74.25 114 SER A C 1
ATOM 920 O O . SER A 1 114 ? -9.034 9.370 8.496 1.00 74.25 114 SER A O 1
ATOM 922 N N . ASN A 1 115 ? -10.499 7.672 8.417 1.00 77.69 115 ASN A N 1
ATOM 923 C CA . ASN A 1 115 ? -11.674 8.443 7.987 1.00 77.69 115 ASN A CA 1
ATOM 924 C C . ASN A 1 115 ? -11.505 9.149 6.627 1.00 77.69 115 ASN A C 1
ATOM 926 O O . ASN A 1 115 ? -12.297 10.031 6.300 1.00 77.69 115 ASN A O 1
ATOM 930 N N . ILE A 1 116 ? -10.525 8.736 5.820 1.00 80.19 116 ILE A N 1
ATOM 931 C CA . ILE A 1 116 ? -10.305 9.234 4.461 1.00 80.19 116 ILE A CA 1
ATOM 932 C C . ILE A 1 116 ? -10.944 8.237 3.499 1.00 80.19 116 ILE A C 1
ATOM 934 O O . ILE A 1 116 ? -10.547 7.071 3.466 1.00 80.19 116 ILE A O 1
ATOM 938 N N . TRP A 1 117 ? -11.943 8.668 2.734 1.00 83.00 117 TRP A N 1
ATOM 939 C CA . TRP A 1 117 ? -12.735 7.776 1.885 1.00 83.00 117 TRP A CA 1
ATOM 940 C C . TRP A 1 117 ? -12.365 7.932 0.416 1.00 83.00 117 TRP A C 1
ATOM 942 O O . TRP A 1 117 ? -12.701 8.931 -0.195 1.00 83.00 117 TRP A O 1
ATOM 952 N N . VAL A 1 118 ? -11.747 6.905 -0.161 1.00 87.62 118 VAL A N 1
ATOM 953 C CA . VAL A 1 118 ? -11.234 6.917 -1.535 1.00 87.62 118 VAL A CA 1
ATOM 954 C C . VAL A 1 118 ? -12.027 5.969 -2.428 1.00 87.62 118 VAL A C 1
ATOM 956 O O . VAL A 1 118 ? -12.531 4.942 -1.968 1.00 87.62 118 VAL A O 1
ATOM 959 N N . ASP A 1 119 ? -12.119 6.271 -3.719 1.00 90.69 119 ASP A N 1
ATOM 960 C CA . ASP A 1 119 ? -12.816 5.430 -4.694 1.00 90.69 119 ASP A CA 1
ATOM 961 C C . ASP A 1 119 ? -11.819 4.525 -5.435 1.00 90.69 119 ASP A C 1
ATOM 963 O O . ASP A 1 119 ? -10.899 4.999 -6.102 1.00 90.69 119 ASP A O 1
ATOM 967 N N . ILE A 1 120 ? -12.001 3.203 -5.362 1.00 89.00 120 ILE A N 1
ATOM 968 C CA . ILE A 1 120 ? -11.098 2.220 -5.982 1.00 89.00 120 ILE A CA 1
ATOM 969 C C . ILE A 1 120 ? -11.814 1.423 -7.067 1.00 89.00 120 ILE A C 1
ATOM 971 O O . ILE A 1 120 ? -12.938 0.953 -6.896 1.00 89.00 120 ILE A O 1
ATOM 975 N N . CYS A 1 121 ? -11.136 1.208 -8.193 1.00 89.25 121 CYS A N 1
ATOM 976 C CA . CYS A 1 121 ? -11.618 0.295 -9.219 1.00 89.25 121 CYS A CA 1
ATOM 977 C C . CYS A 1 121 ? -11.368 -1.169 -8.821 1.00 89.25 121 CYS A C 1
ATOM 979 O O . CYS A 1 121 ? -10.220 -1.596 -8.701 1.00 89.25 121 CYS A O 1
ATOM 981 N N . SER A 1 122 ? -12.432 -1.967 -8.705 1.00 84.44 122 SER A N 1
ATOM 982 C CA . SER A 1 122 ? -12.364 -3.403 -8.374 1.00 84.44 122 SER A CA 1
ATOM 983 C C . SER A 1 122 ? -11.602 -4.249 -9.403 1.00 84.44 122 SER A C 1
ATOM 985 O O . SER A 1 122 ? -11.043 -5.285 -9.060 1.00 84.44 122 SER A O 1
ATOM 987 N N . ASN A 1 123 ? -11.514 -3.782 -10.652 1.00 84.06 123 ASN A N 1
ATOM 988 C CA . ASN A 1 123 ? -10.696 -4.395 -11.702 1.00 84.06 123 ASN A CA 1
ATOM 989 C C . ASN A 1 123 ? -9.208 -3.982 -11.642 1.00 84.06 123 ASN A C 1
ATOM 991 O O . ASN A 1 123 ? -8.430 -4.358 -12.517 1.00 84.06 123 ASN A O 1
ATOM 995 N N . GLY A 1 124 ? -8.805 -3.163 -10.666 1.00 82.19 124 GLY A N 1
ATOM 996 C CA . GLY A 1 124 ? -7.416 -2.737 -10.493 1.00 82.19 124 GLY A CA 1
ATOM 997 C C . GLY A 1 124 ? -6.932 -1.688 -11.499 1.00 82.19 124 GLY A C 1
ATOM 998 O O . GLY A 1 124 ? -5.725 -1.557 -11.689 1.00 82.19 124 GLY A O 1
ATOM 999 N N . CYS A 1 125 ? -7.840 -0.947 -12.149 1.00 87.69 125 CYS A N 1
ATOM 1000 C CA . CYS A 1 125 ? -7.460 0.100 -13.104 1.00 87.69 125 CYS A CA 1
ATOM 1001 C C . CYS A 1 125 ? -6.788 1.307 -12.429 1.00 87.69 125 CYS A C 1
ATOM 1003 O O . CYS A 1 125 ? -5.892 1.902 -13.017 1.00 87.69 125 CYS A O 1
ATOM 1005 N N . GLY A 1 126 ? -7.221 1.670 -11.219 1.00 90.62 126 GLY A N 1
ATOM 1006 C CA . GLY A 1 126 ? -6.722 2.852 -10.523 1.00 90.62 126 GLY A CA 1
ATOM 1007 C C . GLY A 1 126 ? -7.550 3.252 -9.305 1.00 90.62 126 GLY A C 1
ATOM 1008 O O . GLY A 1 126 ? -8.490 2.545 -8.916 1.00 90.62 126 GLY A O 1
ATOM 1009 N N . ILE A 1 127 ? -7.163 4.383 -8.719 1.00 93.00 127 ILE A N 1
ATOM 1010 C CA . ILE A 1 127 ? -7.743 5.001 -7.524 1.00 93.00 127 ILE A CA 1
ATOM 1011 C C . ILE A 1 127 ? -8.108 6.447 -7.863 1.00 93.00 127 ILE A C 1
ATOM 1013 O O . ILE A 1 127 ? -7.312 7.167 -8.464 1.00 93.00 127 ILE A O 1
ATOM 1017 N N . PHE A 1 128 ? -9.299 6.869 -7.461 1.00 93.31 128 PHE A N 1
ATOM 1018 C CA . PHE A 1 128 ? -9.764 8.244 -7.562 1.00 93.31 128 PHE A CA 1
ATOM 1019 C C . PHE A 1 128 ? -9.738 8.903 -6.182 1.00 93.31 128 PHE A C 1
ATOM 1021 O O . PHE A 1 128 ? -10.262 8.336 -5.222 1.00 93.31 128 PHE A O 1
ATOM 1028 N N . LEU A 1 129 ? -9.130 10.088 -6.113 1.00 91.31 129 LEU A N 1
ATOM 1029 C CA . LEU A 1 129 ? -9.066 10.929 -4.922 1.00 91.31 129 LEU A CA 1
ATOM 1030 C C . LEU A 1 129 ? -9.758 12.263 -5.199 1.00 91.31 129 LEU A C 1
ATOM 1032 O O . LEU A 1 129 ? -9.463 12.925 -6.201 1.00 91.31 129 LEU A O 1
ATOM 1036 N N . ASP A 1 130 ? -10.638 12.678 -4.296 1.00 88.56 130 ASP A N 1
ATOM 1037 C CA . ASP A 1 130 ? -11.197 14.025 -4.319 1.00 88.56 130 ASP A CA 1
ATOM 1038 C C . ASP A 1 130 ? -10.125 15.078 -3.983 1.00 88.56 130 ASP A C 1
ATOM 1040 O O . ASP A 1 130 ? -9.023 14.770 -3.508 1.00 88.56 130 ASP A O 1
ATOM 1044 N N . SER A 1 131 ? -10.438 16.348 -4.261 1.00 84.38 131 SER A N 1
ATOM 1045 C CA . SER A 1 131 ? -9.537 17.457 -3.935 1.00 84.38 131 SER A CA 1
ATOM 1046 C C . SER A 1 131 ? -9.147 17.414 -2.453 1.00 84.38 131 SER A C 1
ATOM 1048 O O . SER A 1 131 ? -9.993 17.284 -1.569 1.00 84.38 131 SER A O 1
ATOM 1050 N N . GLY A 1 132 ? -7.842 17.491 -2.187 1.00 79.25 132 GLY A N 1
ATOM 1051 C CA . GLY A 1 132 ? -7.276 17.496 -0.839 1.00 79.25 132 GLY A CA 1
ATOM 1052 C C . GLY A 1 132 ? -7.079 16.135 -0.170 1.00 79.25 132 GLY A C 1
ATOM 1053 O O . GLY A 1 132 ? -6.361 16.063 0.827 1.00 79.25 132 GLY A O 1
ATOM 1054 N N . GLU A 1 133 ? -7.622 15.040 -0.705 1.00 86.69 133 GLU A N 1
ATOM 1055 C CA . GLU A 1 133 ? -7.483 13.730 -0.055 1.00 86.69 133 GLU A CA 1
ATOM 1056 C C . GLU A 1 133 ? -6.051 13.196 -0.094 1.00 86.69 133 GLU A C 1
ATOM 1058 O O . GLU A 1 133 ? -5.611 12.572 0.867 1.00 86.69 133 GLU A O 1
ATOM 1063 N N . LEU A 1 134 ? -5.279 13.496 -1.143 1.00 87.00 134 LEU A N 1
ATOM 1064 C CA . LEU A 1 134 ? -3.861 13.119 -1.208 1.00 87.00 134 LEU A CA 1
ATOM 1065 C C . LEU A 1 134 ? -3.054 13.711 -0.038 1.00 87.00 134 LEU A C 1
ATOM 1067 O O . LEU A 1 134 ? -2.202 13.031 0.535 1.00 87.00 134 LEU A O 1
ATOM 1071 N N . GLU A 1 135 ? -3.331 14.963 0.333 1.00 82.31 135 GLU A N 1
ATOM 1072 C CA . GLU A 1 135 ? -2.678 15.636 1.460 1.00 82.31 135 GLU A CA 1
ATOM 1073 C C . GLU A 1 135 ? -3.045 14.960 2.786 1.00 82.31 135 GLU A C 1
ATOM 1075 O O . GLU A 1 135 ? -2.164 14.672 3.597 1.00 82.31 135 GLU A O 1
ATOM 1080 N N . LEU A 1 136 ? -4.325 14.621 2.972 1.00 80.88 136 LEU A N 1
ATOM 1081 C CA . LEU A 1 136 ? -4.803 13.881 4.141 1.00 80.88 136 LEU A CA 1
ATOM 1082 C C . LEU A 1 136 ? -4.165 12.494 4.235 1.00 80.88 136 LEU A C 1
ATOM 1084 O O . LEU A 1 136 ? -3.712 12.102 5.308 1.00 80.88 136 LEU A O 1
ATOM 1088 N N . ILE A 1 137 ? -4.060 11.774 3.116 1.00 84.38 137 ILE A N 1
ATOM 1089 C CA . ILE A 1 137 ? -3.398 10.467 3.069 1.00 84.38 137 ILE A CA 1
ATOM 1090 C C . ILE A 1 137 ? -1.926 10.610 3.456 1.00 84.38 137 ILE A C 1
ATOM 1092 O O . ILE A 1 137 ? -1.416 9.803 4.236 1.00 84.38 137 ILE A O 1
ATOM 1096 N N . LYS A 1 138 ? -1.231 11.638 2.952 1.00 82.12 138 LYS A N 1
ATOM 1097 C CA . LYS A 1 138 ? 0.168 11.883 3.311 1.00 82.12 138 LYS A CA 1
ATOM 1098 C C . LYS A 1 138 ? 0.307 12.208 4.798 1.00 82.12 138 LYS A C 1
ATOM 1100 O O . LYS A 1 138 ? 1.154 11.609 5.458 1.00 82.12 138 LYS A O 1
ATOM 1105 N N . LEU A 1 139 ? -0.523 13.095 5.339 1.00 77.06 139 LEU A N 1
ATOM 1106 C CA . LEU A 1 139 ? -0.538 13.429 6.766 1.00 77.06 139 LEU A CA 1
ATOM 1107 C C . LEU A 1 139 ? -0.791 12.191 7.634 1.00 77.06 139 LEU A C 1
ATOM 1109 O O . LEU A 1 139 ? -0.026 11.932 8.564 1.00 77.06 139 LEU A O 1
ATOM 1113 N N . TYR A 1 140 ? -1.790 11.381 7.277 1.00 77.19 140 TYR A N 1
ATOM 1114 C CA . TYR A 1 140 ? -2.055 10.104 7.934 1.00 77.19 140 TYR A CA 1
ATOM 1115 C C . TYR A 1 140 ? -0.839 9.173 7.853 1.00 77.19 140 TYR A C 1
ATOM 1117 O O . TYR A 1 140 ? -0.444 8.605 8.863 1.00 77.19 140 TYR A O 1
ATOM 1125 N N . SER A 1 141 ? -0.186 9.059 6.691 1.00 77.00 141 SER A N 1
ATOM 1126 C CA . SER A 1 141 ? 0.993 8.195 6.521 1.00 77.00 141 SER A CA 1
ATOM 1127 C C . SER A 1 141 ? 2.197 8.614 7.373 1.00 77.00 141 SER A C 1
ATOM 1129 O O . SER A 1 141 ? 2.991 7.760 7.763 1.00 77.00 141 SER A O 1
ATOM 1131 N N . LEU A 1 142 ? 2.326 9.912 7.673 1.00 74.81 142 LEU A N 1
ATOM 1132 C CA . LEU A 1 142 ? 3.400 10.454 8.503 1.00 74.81 142 LEU A CA 1
ATOM 1133 C C . LEU A 1 142 ? 3.127 10.256 10.000 1.00 74.81 142 LEU A C 1
ATOM 1135 O O . LEU A 1 142 ? 4.073 10.044 10.756 1.00 74.81 142 LEU A O 1
ATOM 1139 N N . ASN A 1 143 ? 1.864 10.333 10.443 1.00 74.19 143 ASN A N 1
ATOM 1140 C CA . ASN A 1 143 ? 1.514 10.182 11.859 1.00 74.19 143 ASN A CA 1
ATOM 1141 C C . ASN A 1 143 ? 0.087 9.620 12.094 1.00 74.19 143 ASN A C 1
ATOM 1143 O O . ASN A 1 143 ? -0.814 10.366 12.494 1.00 74.19 143 ASN A O 1
ATOM 1147 N N . PRO A 1 144 ? -0.133 8.301 11.907 1.00 65.38 144 PRO A N 1
ATOM 1148 C CA . PRO A 1 144 ? -1.466 7.690 11.990 1.00 65.38 144 PRO A CA 1
ATOM 1149 C C . PRO A 1 144 ? -2.161 7.859 13.353 1.00 65.38 144 PRO A C 1
ATOM 1151 O O . PRO A 1 144 ? -3.373 8.058 13.410 1.00 65.38 144 PRO A O 1
ATOM 1154 N N . LEU A 1 145 ? -1.397 7.821 14.454 1.00 56.00 145 LEU A N 1
ATOM 1155 C CA . LEU A 1 145 ? -1.926 7.861 15.828 1.00 56.00 145 LEU A CA 1
ATOM 1156 C C . LEU A 1 145 ? -2.479 9.242 16.223 1.00 56.00 145 LEU A C 1
ATOM 1158 O O . LEU A 1 145 ? -3.438 9.337 16.986 1.00 56.00 145 LEU A O 1
ATOM 1162 N N . GLN A 1 146 ? -1.884 10.326 15.717 1.00 59.00 146 GLN A N 1
ATOM 1163 C CA . GLN A 1 146 ? -2.385 11.686 15.958 1.00 59.00 146 GLN A CA 1
ATOM 1164 C C . GLN A 1 146 ? -3.513 12.067 14.989 1.00 59.00 146 GLN A C 1
ATOM 1166 O O . GLN A 1 146 ? -4.396 12.847 15.337 1.00 59.00 146 GLN A O 1
ATOM 1171 N N . PHE A 1 147 ? -3.526 11.486 13.789 1.00 59.38 147 PHE A N 1
ATOM 1172 C CA . PHE A 1 147 ? -4.516 11.792 12.759 1.00 59.38 147 PHE A CA 1
ATOM 1173 C C . PHE A 1 147 ? -5.925 11.265 13.107 1.00 59.38 147 PHE A C 1
ATOM 1175 O O . PHE A 1 147 ? -6.936 11.935 12.879 1.00 59.38 147 PHE A O 1
ATOM 1182 N N . SER A 1 148 ? -6.003 10.077 13.714 1.00 56.19 148 SER A N 1
ATOM 1183 C CA . SER A 1 148 ? -7.266 9.432 14.109 1.00 56.19 148 SER A CA 1
ATOM 1184 C C . SER A 1 148 ? -7.932 10.073 15.334 1.00 56.19 148 SER A C 1
ATOM 1186 O O . SER A 1 148 ? -9.152 9.995 15.472 1.00 56.19 148 SER A O 1
ATOM 1188 N N . SER A 1 149 ? -7.171 10.763 16.191 1.00 40.88 149 SER A N 1
ATOM 1189 C CA . SER A 1 149 ? -7.716 11.526 17.326 1.00 40.88 149 SER A CA 1
ATOM 1190 C C . SER A 1 149 ? -8.259 12.905 16.924 1.00 40.88 149 SER A C 1
ATOM 1192 O O . SER A 1 149 ? -9.260 13.348 17.484 1.00 40.88 149 SER A O 1
ATOM 1194 N N . GLN A 1 150 ? -7.674 13.558 15.915 1.00 47.47 150 GLN A N 1
ATOM 1195 C CA . GLN A 1 150 ? -8.136 14.868 15.427 1.00 47.47 150 GLN A CA 1
ATOM 1196 C C . GLN A 1 150 ? -9.409 14.768 14.568 1.00 47.47 150 GLN A C 1
ATOM 1198 O O . GLN A 1 150 ? -10.330 15.564 14.732 1.00 47.47 150 GLN A O 1
ATOM 1203 N N . THR A 1 151 ? -9.527 13.741 13.719 1.00 44.75 151 THR A N 1
ATOM 1204 C CA . THR A 1 151 ? -10.717 13.528 12.863 1.00 44.75 151 THR A CA 1
ATOM 1205 C C . THR A 1 151 ? -11.987 13.138 13.636 1.00 44.75 151 THR A C 1
ATOM 1207 O O . THR A 1 151 ? -13.089 13.210 13.093 1.00 44.75 151 THR A O 1
ATOM 1210 N N . GLN A 1 152 ? -11.864 12.750 14.910 1.00 43.12 152 GLN A N 1
ATOM 1211 C CA . GLN A 1 152 ? -13.004 12.477 15.795 1.00 43.12 152 GLN A CA 1
ATOM 1212 C C . GLN A 1 152 ? -13.562 13.739 16.475 1.00 43.12 152 GLN A C 1
ATOM 1214 O O . GLN A 1 152 ? -14.712 13.721 16.911 1.00 43.12 152 GLN A O 1
ATOM 1219 N N . GLN A 1 153 ? -12.803 14.840 16.536 1.00 39.00 153 GLN A N 1
ATOM 1220 C CA . GLN A 1 153 ? -13.228 16.072 17.216 1.00 39.00 153 GLN A CA 1
ATOM 1221 C C . GLN A 1 153 ? -14.115 16.987 16.350 1.00 39.00 153 GLN A C 1
ATOM 1223 O O . GLN A 1 153 ? -14.838 17.813 16.895 1.00 39.00 153 GLN A O 1
ATOM 1228 N N . GLU A 1 154 ? -14.157 16.808 15.024 1.00 38.97 154 GLU A N 1
ATOM 1229 C CA . GLU A 1 154 ? -14.963 17.652 14.118 1.00 38.97 154 GLU A CA 1
ATOM 1230 C C . GLU A 1 154 ? -16.432 17.195 13.940 1.00 38.97 154 GLU A C 1
ATOM 1232 O O . GLU A 1 154 ? -17.173 17.767 13.143 1.00 38.97 154 GLU A O 1
ATOM 1237 N N . LYS A 1 155 ? -16.907 16.191 14.696 1.00 38.31 155 LYS A N 1
ATOM 1238 C CA . LYS A 1 155 ? -18.311 15.726 14.665 1.00 38.31 155 LYS A CA 1
ATOM 1239 C C . LYS A 1 155 ? -19.082 16.032 15.953 1.00 38.31 155 LYS A C 1
ATOM 1241 O O . LYS A 1 155 ? -19.619 15.124 16.583 1.00 38.31 155 LYS A O 1
ATOM 1246 N N . GLN A 1 156 ? -19.218 17.305 16.311 1.00 30.09 156 GLN A N 1
ATOM 1247 C CA . GLN A 1 156 ? -20.328 17.729 17.173 1.00 30.09 156 GLN A CA 1
ATOM 1248 C C . GLN A 1 156 ? -21.235 18.704 16.417 1.00 30.09 156 GLN A C 1
ATOM 1250 O O . GLN A 1 156 ? -20.785 19.786 16.040 1.00 30.09 156 GLN A O 1
ATOM 1255 N N . PRO A 1 157 ? -22.517 18.360 16.189 1.00 35.72 157 PRO A N 1
ATOM 1256 C CA . PRO A 1 157 ? -23.515 19.357 15.859 1.00 35.72 157 PRO A CA 1
ATOM 1257 C C . PRO A 1 157 ? -23.755 20.224 17.095 1.00 35.72 157 PRO A C 1
ATOM 1259 O O . PRO A 1 157 ? -24.014 19.726 18.190 1.00 35.72 157 PRO A O 1
ATOM 1262 N N . LEU A 1 158 ? -23.693 21.533 16.889 1.00 36.28 158 LEU A N 1
ATOM 1263 C CA . LEU A 1 158 ? -24.131 22.549 17.827 1.00 36.28 158 LEU A CA 1
ATOM 1264 C C . LEU A 1 158 ? -25.637 22.373 18.101 1.00 36.28 158 LEU A C 1
ATOM 1266 O O . LEU A 1 158 ? -26.438 22.778 17.266 1.00 36.28 158 LEU A O 1
ATOM 1270 N N . MET A 1 159 ? -26.027 21.805 19.249 1.00 34.53 159 MET A N 1
ATOM 1271 C CA . MET A 1 159 ? -27.351 22.027 19.852 1.00 34.53 159 MET A CA 1
ATOM 1272 C C . MET A 1 159 ? -27.315 22.013 21.391 1.00 34.53 159 MET A C 1
ATOM 1274 O O . MET A 1 159 ? -27.066 20.994 22.023 1.00 34.53 159 MET A O 1
ATOM 1278 N N . SER A 1 160 ? -27.640 23.199 21.919 1.00 32.97 160 SER A N 1
ATOM 1279 C CA . SER A 1 160 ? -28.402 23.544 23.132 1.00 32.97 160 SER A CA 1
ATOM 1280 C C . SER A 1 160 ? -27.947 23.097 24.528 1.00 32.97 160 SER A C 1
ATOM 1282 O O . SER A 1 160 ? -27.882 21.922 24.869 1.00 32.97 160 SER A O 1
ATOM 1284 N N . ALA A 1 161 ? -27.788 24.127 25.361 1.00 37.09 161 ALA A N 1
ATOM 1285 C CA . ALA A 1 161 ? -27.713 24.127 26.814 1.00 37.09 161 ALA A CA 1
ATOM 1286 C C . ALA A 1 161 ? -28.835 23.335 27.511 1.00 37.09 161 ALA A C 1
ATOM 1288 O O . ALA A 1 161 ? -29.961 23.320 27.021 1.00 37.09 161 ALA A O 1
ATOM 1289 N N . VAL A 1 162 ? -28.531 22.787 28.697 1.00 29.39 162 VAL A N 1
ATOM 1290 C CA . VAL A 1 162 ? -29.206 23.063 29.987 1.00 29.39 162 VAL A CA 1
ATOM 1291 C C . VAL A 1 162 ? -28.564 22.220 31.113 1.00 29.39 162 VAL A C 1
ATOM 1293 O O . VAL A 1 162 ? -28.458 21.005 31.021 1.00 29.39 162 VAL A O 1
ATOM 1296 N N . SER A 1 163 ? -28.124 22.947 32.144 1.00 28.48 163 SER A N 1
ATOM 1297 C CA . SER A 1 163 ? -28.080 22.691 33.596 1.00 28.48 163 SER A CA 1
ATOM 1298 C C . SER A 1 163 ? -27.717 21.323 34.207 1.00 28.48 163 SER A C 1
ATOM 1300 O O . SER A 1 163 ? -28.457 20.354 34.118 1.00 28.48 163 SER A O 1
ATOM 1302 N N . THR A 1 164 ? -26.643 21.374 35.008 1.00 26.89 164 THR A N 1
ATOM 1303 C CA . THR A 1 164 ? -26.557 21.014 36.444 1.00 26.89 164 THR A CA 1
ATOM 1304 C C . THR A 1 164 ? -27.176 19.689 36.917 1.00 26.89 164 THR A C 1
ATOM 1306 O O . THR A 1 164 ? -28.390 19.560 37.004 1.00 26.89 164 THR A O 1
ATOM 1309 N N . THR A 1 165 ? -26.351 18.767 37.425 1.00 24.98 165 THR A N 1
ATOM 1310 C CA . THR A 1 165 ? -26.251 18.413 38.862 1.00 24.98 165 THR A CA 1
ATOM 1311 C C . THR A 1 165 ? -25.257 17.266 39.081 1.00 24.98 165 THR A C 1
ATOM 1313 O O . THR A 1 165 ? -25.058 16.398 38.241 1.00 24.98 165 THR A O 1
ATOM 1316 N N . SER A 1 166 ? -24.604 17.337 40.235 1.00 34.38 166 SER A N 1
ATOM 1317 C CA . SER A 1 166 ? -23.669 16.405 40.862 1.00 34.38 166 SER A CA 1
ATOM 1318 C C . SER A 1 166 ? -24.220 14.995 41.102 1.00 34.38 166 SER A C 1
ATOM 1320 O O . SER A 1 166 ? -25.328 14.854 41.617 1.00 34.38 166 SER A O 1
ATOM 1322 N N . SER A 1 167 ? -23.385 13.971 40.912 1.00 29.42 167 SER A N 1
ATOM 1323 C CA . SER A 1 167 ? -23.271 12.832 41.843 1.00 29.42 167 SER A CA 1
ATOM 1324 C C . SER A 1 167 ? -21.951 12.099 41.596 1.00 29.42 167 SER A C 1
ATOM 1326 O O . SER A 1 167 ? -21.709 11.578 40.511 1.00 29.42 167 SER A O 1
ATOM 1328 N N . GLU A 1 168 ? -21.086 12.108 42.607 1.00 36.88 168 GLU A N 1
ATOM 1329 C CA . GLU A 1 168 ? -19.935 11.218 42.734 1.00 36.88 168 GLU A CA 1
ATOM 1330 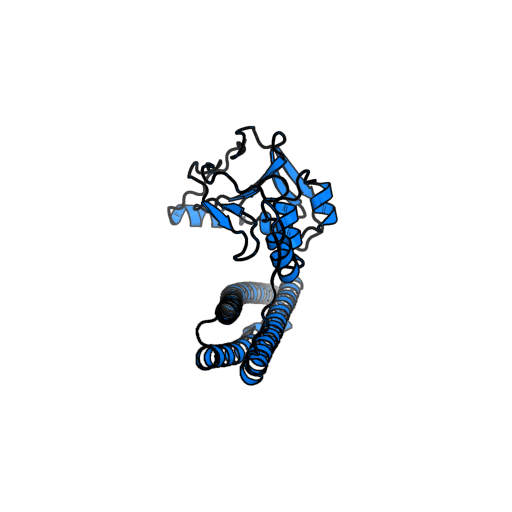C C . GLU A 1 168 ? -20.428 9.814 43.118 1.00 36.88 168 GLU A C 1
ATOM 1332 O O . GLU A 1 168 ? -21.222 9.683 44.048 1.00 36.88 168 GLU A O 1
ATOM 1337 N N . GLU A 1 169 ? -19.906 8.771 42.468 1.00 31.52 169 GLU A N 1
ATOM 1338 C CA . GLU A 1 169 ? -19.859 7.416 43.029 1.00 31.52 169 GLU A CA 1
ATOM 1339 C C . GLU A 1 169 ? -18.435 6.836 42.891 1.00 31.52 169 GLU A C 1
ATOM 1341 O O . GLU A 1 169 ? -17.774 7.057 41.870 1.00 31.52 169 GLU A O 1
ATOM 1346 N N . PRO A 1 170 ? -17.924 6.114 43.909 1.00 36.62 170 PRO A N 1
ATOM 1347 C CA . PRO A 1 170 ? -16.542 5.649 43.952 1.00 36.62 170 PRO A CA 1
ATOM 1348 C C . PRO A 1 170 ? -16.376 4.288 43.253 1.00 36.62 170 PRO A C 1
ATOM 1350 O O . PRO A 1 170 ? -16.693 3.245 43.823 1.00 36.62 170 PRO A O 1
ATOM 1353 N N . SER A 1 171 ? -15.817 4.272 42.039 1.00 35.22 171 SER A N 1
ATOM 1354 C CA . SER A 1 171 ? -15.372 3.035 41.381 1.00 35.22 171 SER A CA 1
ATOM 1355 C C . SER A 1 171 ? -13.987 2.589 41.881 1.00 35.22 171 SER A C 1
ATOM 1357 O O . SER A 1 171 ? -13.057 3.378 42.042 1.00 35.22 171 SER A O 1
ATOM 1359 N N . THR A 1 172 ? -13.883 1.292 42.133 1.00 37.91 172 THR A N 1
ATOM 1360 C CA . THR A 1 172 ? -12.867 0.512 42.850 1.00 37.91 172 THR A CA 1
ATOM 1361 C C . THR A 1 172 ? -11.441 0.536 42.265 1.00 37.91 172 THR A C 1
ATOM 1363 O O . THR A 1 172 ? -11.239 0.336 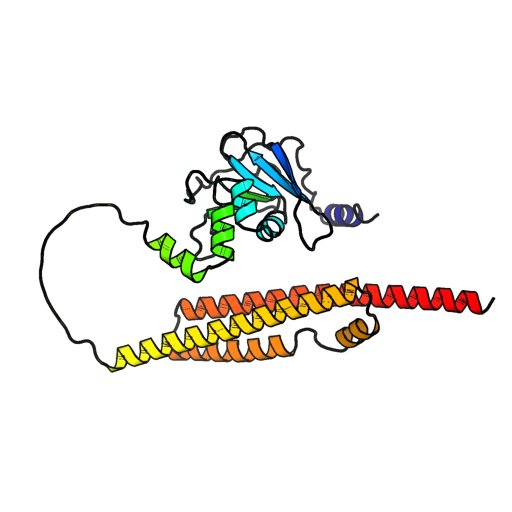41.073 1.00 37.91 172 THR A O 1
ATOM 1366 N N . LYS A 1 173 ? -10.413 0.665 43.130 1.00 44.91 173 LYS A N 1
ATOM 1367 C CA . LYS A 1 173 ? -8.964 0.676 42.785 1.00 44.91 173 LYS A CA 1
ATOM 1368 C C . LYS A 1 173 ? -8.459 -0.536 41.966 1.00 44.91 173 LYS A C 1
ATOM 1370 O O . LYS A 1 173 ? -7.398 -0.451 41.363 1.00 44.91 173 LYS A O 1
ATOM 1375 N N . GLN A 1 174 ? -9.173 -1.665 41.949 1.00 46.25 174 GLN A N 1
ATOM 1376 C CA . GLN A 1 174 ? -8.752 -2.877 41.224 1.00 46.25 174 GLN A CA 1
ATOM 1377 C C . GLN A 1 174 ? -9.025 -2.817 39.709 1.00 46.25 174 GLN A C 1
ATOM 1379 O O . GLN A 1 174 ? -8.267 -3.400 38.928 1.00 46.25 174 GLN A O 1
ATOM 1384 N N . ASP A 1 175 ? -10.048 -2.074 39.279 1.00 45.91 175 ASP A N 1
ATOM 1385 C CA . ASP A 1 175 ? -10.377 -1.931 37.855 1.00 45.91 175 ASP A CA 1
ATOM 1386 C C . ASP A 1 175 ? -9.437 -0.940 37.158 1.00 45.91 175 ASP A C 1
ATOM 1388 O O . ASP A 1 175 ? -9.025 -1.165 36.016 1.00 45.91 175 ASP A O 1
ATOM 1392 N N . SER A 1 176 ? -8.993 0.103 37.873 1.00 49.19 176 SER A N 1
ATOM 1393 C CA . SER A 1 176 ? -8.025 1.077 37.354 1.00 49.19 176 SER A CA 1
ATOM 1394 C C . SER A 1 176 ? -6.648 0.463 37.095 1.00 49.19 176 SER A C 1
ATOM 1396 O O . SER A 1 176 ? -6.033 0.759 36.070 1.00 49.19 176 SER A O 1
ATOM 1398 N N . ASP A 1 177 ? -6.179 -0.427 37.975 1.00 58.34 177 ASP A N 1
ATOM 1399 C CA . ASP A 1 177 ? -4.864 -1.070 37.840 1.00 58.34 177 ASP A CA 1
ATOM 1400 C C . ASP A 1 177 ? -4.849 -2.094 36.695 1.00 58.34 177 ASP A C 1
ATOM 1402 O O . ASP A 1 177 ? -3.896 -2.162 35.914 1.00 58.34 177 ASP A O 1
ATOM 1406 N N . THR A 1 178 ? -5.942 -2.846 36.528 1.00 72.00 178 THR A N 1
ATOM 1407 C CA . THR A 1 178 ? -6.084 -3.835 35.447 1.00 72.00 178 THR A CA 1
ATOM 1408 C C . THR A 1 178 ? -6.170 -3.159 34.076 1.00 72.00 178 THR A C 1
ATOM 1410 O O . THR A 1 178 ? -5.528 -3.606 33.118 1.00 72.00 178 THR A O 1
ATOM 1413 N N . GLN A 1 179 ? -6.909 -2.048 33.981 1.00 68.56 179 GLN A N 1
ATOM 1414 C CA . GLN A 1 179 ? -7.023 -1.253 32.759 1.00 68.56 179 GLN A CA 1
ATOM 1415 C C . GLN A 1 179 ? -5.711 -0.531 32.414 1.00 68.56 179 GLN A C 1
ATOM 1417 O O . GLN A 1 179 ? -5.317 -0.496 31.246 1.00 68.56 179 GLN A O 1
ATOM 1422 N N . TYR A 1 180 ? -4.996 -0.001 33.410 1.00 67.06 180 TYR A N 1
ATOM 1423 C CA . TYR A 1 180 ? -3.681 0.610 33.205 1.00 67.06 180 TYR A CA 1
ATOM 1424 C C . TYR A 1 180 ? -2.646 -0.415 32.719 1.00 67.06 180 TYR A C 1
ATOM 1426 O O . TYR A 1 180 ? -1.902 -0.145 31.771 1.00 67.06 180 TYR A O 1
ATOM 1434 N N . GLN A 1 181 ? -2.642 -1.621 33.298 1.00 80.88 181 GLN A N 1
ATOM 1435 C CA . GLN A 1 181 ? -1.766 -2.702 32.849 1.00 80.88 181 GLN A CA 1
ATOM 1436 C C . GLN A 1 181 ? -2.073 -3.118 31.406 1.00 80.88 181 GLN A C 1
ATOM 1438 O O . GLN A 1 181 ? -1.152 -3.254 30.605 1.00 80.88 181 GLN A O 1
ATOM 1443 N N . PHE A 1 182 ? -3.353 -3.248 31.046 1.00 78.75 182 PHE A N 1
ATOM 1444 C CA . PHE A 1 182 ? -3.766 -3.556 29.675 1.00 78.75 182 PHE A CA 1
ATOM 1445 C C . PHE A 1 182 ? -3.222 -2.536 28.663 1.00 78.75 182 PHE A C 1
ATOM 1447 O O . PHE A 1 182 ? -2.641 -2.916 27.645 1.00 78.75 182 PHE A O 1
ATOM 1454 N N . LEU A 1 183 ? -3.362 -1.238 28.948 1.00 69.44 183 LEU A N 1
ATOM 1455 C CA . LEU A 1 183 ? -2.869 -0.180 28.062 1.00 69.44 183 LEU A CA 1
ATOM 1456 C C . LEU A 1 183 ? -1.342 -0.208 27.913 1.00 69.44 183 LEU A C 1
ATOM 1458 O O . LEU A 1 183 ? -0.828 0.022 26.814 1.00 69.44 183 LEU A O 1
ATOM 1462 N N . ASN A 1 184 ? -0.614 -0.521 28.987 1.00 75.25 184 ASN A N 1
ATOM 1463 C CA . ASN A 1 184 ? 0.839 -0.672 28.937 1.00 75.25 184 ASN A CA 1
ATOM 1464 C C . ASN A 1 184 ? 1.270 -1.893 28.118 1.00 75.25 184 ASN A C 1
ATOM 1466 O O . ASN A 1 184 ? 2.192 -1.770 27.309 1.00 75.25 184 ASN A O 1
ATOM 1470 N N . ASP A 1 185 ? 0.586 -3.028 28.271 1.00 79.00 185 ASP A N 1
ATOM 1471 C CA . ASP A 1 185 ? 0.854 -4.249 27.504 1.00 79.00 185 ASP A CA 1
ATOM 1472 C C . ASP A 1 185 ? 0.632 -4.001 25.998 1.00 79.00 185 ASP A C 1
ATOM 1474 O O . ASP A 1 185 ? 1.512 -4.293 25.182 1.00 79.00 185 ASP A O 1
ATOM 1478 N N . ILE A 1 186 ? -0.483 -3.348 25.627 1.00 78.31 186 ILE A N 1
ATOM 1479 C CA . ILE A 1 186 ? -0.759 -2.927 24.240 1.00 78.31 186 ILE A CA 1
ATOM 1480 C C . ILE A 1 186 ? 0.356 -2.023 23.709 1.00 78.31 186 ILE A C 1
ATOM 1482 O O . ILE A 1 186 ? 0.864 -2.238 22.606 1.00 78.31 186 ILE A O 1
ATOM 1486 N N . LYS A 1 187 ? 0.749 -1.002 24.479 1.00 73.06 187 LYS A N 1
ATOM 1487 C CA . LYS A 1 187 ? 1.767 -0.032 24.059 1.00 73.06 187 LYS A CA 1
ATOM 1488 C C . LYS A 1 187 ? 3.130 -0.692 23.849 1.00 73.06 187 LYS A C 1
ATOM 1490 O O . LYS A 1 187 ? 3.805 -0.379 22.869 1.00 73.06 187 LYS A O 1
ATOM 1495 N N . ASN A 1 188 ? 3.525 -1.602 24.738 1.00 81.31 188 ASN A N 1
ATOM 1496 C CA . ASN A 1 188 ? 4.788 -2.328 24.637 1.00 81.31 188 ASN A CA 1
ATOM 1497 C C . ASN A 1 188 ? 4.814 -3.216 23.382 1.00 81.31 188 ASN A C 1
ATOM 1499 O O . ASN A 1 188 ? 5.736 -3.115 22.567 1.00 81.31 188 ASN A O 1
ATOM 1503 N N . LEU A 1 189 ? 3.756 -4.003 23.158 1.00 80.88 189 LEU A N 1
ATOM 1504 C CA . LEU A 1 189 ? 3.647 -4.838 21.961 1.00 80.88 189 LEU A CA 1
ATOM 1505 C C . LEU A 1 189 ? 3.628 -4.001 20.681 1.00 80.88 189 LEU A C 1
ATOM 1507 O O . LEU A 1 189 ? 4.341 -4.328 19.735 1.00 80.88 189 LEU A O 1
ATOM 1511 N N . ALA A 1 190 ? 2.895 -2.885 20.653 1.00 71.44 190 ALA A N 1
ATOM 1512 C CA . ALA A 1 190 ? 2.876 -1.979 19.505 1.00 71.44 190 ALA A CA 1
ATOM 1513 C C . ALA A 1 190 ? 4.280 -1.454 19.157 1.00 71.44 190 ALA A C 1
ATOM 1515 O O . ALA A 1 190 ? 4.664 -1.437 17.986 1.00 71.44 190 ALA A O 1
ATOM 1516 N N . GLN A 1 191 ? 5.068 -1.066 20.165 1.00 79.94 191 GLN A N 1
ATOM 1517 C CA . GLN A 1 191 ? 6.445 -0.603 19.973 1.00 79.94 191 GLN A CA 1
ATOM 1518 C C . GLN A 1 191 ? 7.356 -1.711 19.437 1.00 79.94 191 GLN A C 1
ATOM 1520 O O . GLN A 1 191 ? 8.150 -1.463 18.528 1.00 79.94 191 GLN A O 1
ATOM 1525 N N . ARG A 1 192 ? 7.226 -2.940 19.948 1.00 95.88 192 ARG A N 1
ATOM 1526 C CA . ARG A 1 192 ? 7.992 -4.094 19.453 1.00 95.88 192 ARG A CA 1
ATOM 1527 C C . ARG A 1 192 ? 7.628 -4.449 18.014 1.00 95.88 192 ARG A C 1
ATOM 1529 O O . ARG A 1 192 ? 8.528 -4.619 17.198 1.00 95.88 192 ARG A O 1
ATOM 1536 N N . ILE A 1 193 ? 6.339 -4.462 17.672 1.00 78.38 193 ILE A N 1
ATOM 1537 C CA . ILE A 1 193 ? 5.865 -4.680 16.294 1.00 78.38 193 ILE A CA 1
ATOM 1538 C C . ILE A 1 193 ? 6.444 -3.620 15.352 1.00 78.38 193 ILE A C 1
ATOM 1540 O O . ILE A 1 193 ? 6.954 -3.956 14.282 1.00 78.38 193 ILE A O 1
ATOM 1544 N N . GLN A 1 194 ? 6.408 -2.346 15.755 1.00 77.81 194 GLN A N 1
ATOM 1545 C CA . GLN A 1 194 ? 6.960 -1.256 14.954 1.00 77.81 194 GLN A CA 1
ATOM 1546 C C . GLN A 1 194 ? 8.477 -1.404 14.766 1.00 77.81 194 GLN A C 1
ATOM 1548 O O . GLN A 1 194 ? 8.967 -1.271 13.648 1.00 77.81 194 GLN A O 1
ATOM 1553 N N . LYS A 1 195 ? 9.213 -1.779 15.819 1.00 88.25 195 LYS A N 1
ATOM 1554 C CA . LYS A 1 195 ? 10.653 -2.054 15.728 1.00 88.25 195 LYS A CA 1
ATOM 1555 C C . LYS A 1 195 ? 10.960 -3.174 14.729 1.00 88.25 195 LYS A C 1
ATOM 1557 O O . LYS A 1 195 ? 11.863 -3.016 13.911 1.00 88.25 195 LYS A O 1
ATOM 1562 N N . VAL A 1 196 ? 10.202 -4.275 14.757 1.00 84.88 196 VAL A N 1
ATOM 1563 C CA . VAL A 1 196 ? 10.378 -5.370 13.788 1.00 84.88 196 VAL A CA 1
ATOM 1564 C C . VAL A 1 196 ? 10.084 -4.893 12.367 1.00 84.88 196 VAL A C 1
ATOM 1566 O O . VAL A 1 196 ? 10.849 -5.182 11.449 1.00 84.88 196 VAL A O 1
ATOM 1569 N N . LYS A 1 197 ? 9.015 -4.116 12.169 1.00 81.69 197 LYS A N 1
ATOM 1570 C CA . LYS A 1 197 ? 8.692 -3.528 10.863 1.00 81.69 197 LYS A CA 1
ATOM 1571 C C . LYS A 1 197 ? 9.850 -2.687 10.318 1.00 81.69 197 LYS A C 1
ATOM 1573 O O . LYS A 1 197 ? 10.218 -2.849 9.155 1.00 81.69 197 LYS A O 1
ATOM 1578 N N . ASP A 1 198 ? 10.446 -1.836 11.147 1.00 78.81 198 ASP A N 1
ATOM 1579 C CA . ASP A 1 198 ? 11.565 -0.984 10.739 1.00 78.81 198 ASP A CA 1
ATOM 1580 C C . ASP A 1 198 ? 12.813 -1.813 10.393 1.00 78.81 198 ASP A C 1
ATOM 1582 O O . ASP A 1 198 ? 13.480 -1.540 9.392 1.00 78.81 198 ASP A O 1
ATOM 1586 N N . GLN A 1 199 ? 13.085 -2.883 11.151 1.00 89.00 199 GLN A N 1
ATOM 1587 C CA . GLN A 1 199 ? 14.157 -3.840 10.848 1.00 89.00 199 GLN A CA 1
ATOM 1588 C C . GLN A 1 199 ? 13.941 -4.539 9.499 1.00 89.00 199 GLN A C 1
ATOM 1590 O O . GLN A 1 199 ? 14.863 -4.594 8.683 1.00 89.00 199 GLN A O 1
ATOM 1595 N N . VAL A 1 200 ? 12.719 -5.007 9.222 1.00 84.62 200 VAL A N 1
ATOM 1596 C CA . VAL A 1 200 ? 12.360 -5.633 7.939 1.00 84.62 200 VAL A CA 1
ATOM 1597 C C . VAL A 1 200 ? 12.592 -4.662 6.783 1.00 84.62 200 VAL A C 1
ATOM 1599 O O . VAL A 1 200 ? 13.246 -5.021 5.803 1.00 84.62 200 VAL A O 1
ATOM 1602 N N . VAL A 1 201 ? 12.098 -3.425 6.891 1.00 79.81 201 VAL A N 1
ATOM 1603 C CA . VAL A 1 201 ? 12.261 -2.397 5.848 1.00 79.81 201 VAL A CA 1
ATOM 1604 C C . VAL A 1 201 ? 13.739 -2.085 5.611 1.00 79.81 201 VAL A C 1
ATOM 1606 O O . VAL A 1 201 ? 14.187 -2.042 4.462 1.00 79.81 201 VAL A O 1
ATOM 1609 N N . TYR A 1 202 ? 14.511 -1.915 6.684 1.00 81.62 202 TYR A N 1
ATOM 1610 C CA . TYR A 1 202 ? 15.946 -1.664 6.597 1.00 81.62 202 TYR A CA 1
ATOM 1611 C C . TYR A 1 202 ? 16.686 -2.811 5.901 1.00 81.62 202 TYR A C 1
ATOM 1613 O O . TYR A 1 202 ? 17.494 -2.577 5.003 1.00 81.62 202 TYR A O 1
ATOM 1621 N N . LYS A 1 203 ? 16.371 -4.059 6.255 1.00 88.31 203 LYS A N 1
ATOM 1622 C CA . LYS A 1 203 ? 17.006 -5.243 5.670 1.00 88.31 203 LYS A CA 1
ATOM 1623 C C . LYS A 1 203 ? 16.637 -5.433 4.202 1.00 88.31 203 LYS A C 1
ATOM 1625 O O . LYS A 1 203 ? 17.513 -5.731 3.399 1.00 88.31 203 LYS A O 1
ATOM 1630 N N . VAL A 1 204 ? 15.380 -5.178 3.822 1.00 83.38 204 VAL A N 1
ATOM 1631 C CA . VAL A 1 204 ? 14.981 -5.128 2.404 1.00 83.38 204 VAL A CA 1
ATOM 1632 C C . VAL A 1 204 ? 15.852 -4.121 1.657 1.00 83.38 204 VAL A C 1
ATOM 1634 O O . VAL A 1 204 ? 16.396 -4.464 0.613 1.00 83.38 204 VAL A O 1
ATOM 1637 N N . LYS A 1 205 ? 16.033 -2.908 2.195 1.00 83.06 205 LYS A N 1
ATOM 1638 C CA . LYS A 1 205 ? 16.871 -1.881 1.563 1.00 83.06 205 LYS A CA 1
ATOM 1639 C C . LYS A 1 205 ? 18.322 -2.345 1.383 1.00 83.06 205 LYS A C 1
ATOM 1641 O O . LYS A 1 205 ? 18.846 -2.222 0.283 1.00 83.06 205 LYS A O 1
ATOM 1646 N N . GLN A 1 206 ? 18.931 -2.930 2.415 1.00 86.50 206 GLN A N 1
ATOM 1647 C CA . GLN A 1 206 ? 20.298 -3.470 2.341 1.00 86.50 206 GLN A CA 1
ATOM 1648 C C . GLN A 1 206 ? 20.449 -4.507 1.220 1.00 86.50 206 GLN A C 1
ATOM 1650 O O . GLN A 1 206 ? 21.381 -4.445 0.424 1.00 86.50 206 GLN A O 1
ATOM 1655 N N . ILE A 1 207 ? 19.489 -5.427 1.101 1.00 84.94 207 ILE A N 1
ATOM 1656 C CA . ILE A 1 207 ? 19.515 -6.466 0.065 1.00 84.94 207 ILE A CA 1
ATOM 1657 C C . ILE A 1 207 ? 19.336 -5.858 -1.327 1.00 84.94 207 ILE A C 1
ATOM 1659 O O . ILE A 1 207 ? 20.025 -6.244 -2.265 1.00 84.94 207 ILE A O 1
ATOM 1663 N N . GLU A 1 208 ? 18.427 -4.896 -1.476 1.00 85.25 208 GLU A N 1
ATOM 1664 C CA . GLU A 1 208 ? 18.239 -4.179 -2.740 1.00 85.25 208 GLU A CA 1
ATOM 1665 C C . GLU A 1 208 ? 19.511 -3.453 -3.182 1.00 85.25 208 GLU A C 1
ATOM 1667 O O . GLU A 1 208 ? 19.866 -3.492 -4.360 1.00 85.25 208 GLU A O 1
ATOM 1672 N N . ASP A 1 209 ? 20.214 -2.817 -2.248 1.00 85.81 209 ASP A N 1
ATOM 1673 C CA . ASP A 1 209 ? 21.464 -2.116 -2.527 1.00 85.81 209 ASP A CA 1
ATOM 1674 C C . ASP A 1 209 ? 22.595 -3.108 -2.873 1.00 85.81 209 ASP A C 1
ATOM 1676 O O . ASP A 1 209 ? 23.368 -2.853 -3.802 1.00 85.81 209 ASP A O 1
ATOM 1680 N N . ALA A 1 210 ? 22.636 -4.286 -2.238 1.00 86.62 210 ALA A N 1
ATOM 1681 C CA . ALA A 1 210 ? 23.543 -5.378 -2.605 1.00 86.62 210 ALA A CA 1
ATOM 1682 C C . ALA A 1 210 ? 23.265 -5.927 -4.020 1.00 86.62 210 ALA A C 1
ATOM 1684 O O . ALA A 1 210 ? 24.201 -6.182 -4.780 1.00 86.62 210 ALA A O 1
ATOM 1685 N N . ILE A 1 211 ? 21.988 -6.058 -4.410 1.00 84.12 211 ILE A N 1
ATOM 1686 C CA . ILE A 1 211 ? 21.594 -6.462 -5.772 1.00 84.12 211 ILE A CA 1
ATOM 1687 C C . ILE A 1 211 ? 22.043 -5.397 -6.782 1.00 84.12 211 ILE A C 1
ATOM 1689 O O . ILE A 1 211 ? 22.673 -5.722 -7.785 1.00 84.12 211 ILE A O 1
ATOM 1693 N N . LYS A 1 212 ? 21.773 -4.113 -6.512 1.00 86.88 212 LYS A N 1
ATOM 1694 C CA . LYS A 1 212 ? 22.141 -2.999 -7.408 1.00 86.88 212 LYS A CA 1
ATOM 1695 C C . LYS A 1 212 ? 23.647 -2.858 -7.597 1.00 86.88 212 LYS A C 1
ATOM 1697 O O . LYS A 1 212 ? 24.102 -2.600 -8.707 1.00 86.88 212 LYS A O 1
ATOM 1702 N N . SER A 1 213 ? 24.406 -3.004 -6.515 1.00 87.56 213 SER A N 1
ATOM 1703 C CA . SER A 1 213 ? 25.870 -2.942 -6.536 1.00 87.56 213 SER A CA 1
ATOM 1704 C C . SER A 1 213 ? 26.518 -4.221 -7.069 1.00 87.56 213 SER A C 1
ATOM 1706 O O . SER A 1 213 ? 27.738 -4.257 -7.217 1.00 87.56 213 SER A O 1
ATOM 1708 N N . LYS A 1 214 ? 25.720 -5.254 -7.385 1.00 87.06 214 LYS A N 1
ATOM 1709 C CA . LYS A 1 214 ? 26.184 -6.562 -7.861 1.00 87.06 214 LYS A CA 1
ATOM 1710 C C . LYS A 1 214 ? 27.213 -7.186 -6.918 1.00 87.06 214 LYS A C 1
ATOM 1712 O O . LYS A 1 214 ? 28.178 -7.810 -7.355 1.00 87.06 214 LYS A O 1
ATOM 1717 N N . ASN A 1 215 ? 27.020 -7.025 -5.608 1.00 86.62 215 ASN A N 1
ATOM 1718 C CA . ASN A 1 215 ? 27.911 -7.594 -4.602 1.00 86.62 215 ASN A CA 1
ATOM 1719 C C . ASN A 1 215 ? 27.677 -9.110 -4.459 1.00 86.62 215 ASN A C 1
ATOM 1721 O O . ASN A 1 215 ? 27.032 -9.580 -3.522 1.00 86.62 215 ASN A O 1
ATOM 1725 N N . ILE A 1 216 ? 28.198 -9.898 -5.400 1.00 84.12 216 ILE A N 1
ATOM 1726 C CA . ILE A 1 216 ? 27.899 -11.335 -5.524 1.00 84.12 216 ILE A CA 1
ATOM 1727 C C . ILE A 1 216 ? 28.275 -12.135 -4.275 1.00 84.12 216 ILE A C 1
ATOM 1729 O O . ILE A 1 216 ? 27.567 -13.076 -3.910 1.00 84.12 216 ILE A O 1
ATOM 1733 N N . LEU A 1 217 ? 29.352 -11.757 -3.582 1.00 85.44 217 LEU A N 1
ATOM 1734 C CA . LEU A 1 217 ? 29.757 -12.416 -2.340 1.00 85.44 217 LEU A CA 1
ATOM 1735 C C . LEU A 1 217 ? 28.690 -12.263 -1.246 1.00 85.44 217 LEU A C 1
ATOM 1737 O O . LEU A 1 217 ? 28.404 -13.212 -0.516 1.00 85.44 217 LEU A O 1
ATOM 1741 N N . GLU A 1 218 ? 28.101 -11.076 -1.128 1.00 85.06 218 GLU A N 1
ATOM 1742 C CA . GLU A 1 218 ? 27.032 -10.789 -0.173 1.00 85.06 218 GLU A CA 1
ATOM 1743 C C . GLU A 1 218 ? 25.714 -11.462 -0.579 1.00 85.06 218 GLU A C 1
ATOM 1745 O O . GLU A 1 218 ? 25.068 -12.107 0.247 1.00 85.06 218 GLU A O 1
ATOM 1750 N N . LEU A 1 219 ? 25.373 -11.427 -1.868 1.00 85.25 219 LEU A N 1
ATOM 1751 C CA . LEU A 1 219 ? 24.185 -12.086 -2.416 1.00 85.25 219 LEU A CA 1
ATOM 1752 C C . LEU A 1 219 ? 24.201 -13.611 -2.206 1.00 85.25 219 LEU A C 1
ATOM 1754 O O . LEU A 1 219 ? 23.206 -14.186 -1.760 1.00 85.25 219 LEU A O 1
ATOM 1758 N N . LYS A 1 220 ? 25.348 -14.271 -2.423 1.00 85.50 220 LYS A N 1
ATOM 1759 C CA . LYS A 1 220 ? 25.521 -15.712 -2.150 1.00 85.50 220 LYS A CA 1
ATOM 1760 C C . LYS A 1 220 ? 25.321 -16.048 -0.666 1.00 85.50 220 LYS A C 1
ATOM 1762 O O . LYS A 1 220 ? 24.715 -17.068 -0.342 1.00 85.50 220 LYS A O 1
ATOM 1767 N N . LYS A 1 221 ? 25.777 -15.185 0.254 1.00 85.62 221 LYS A N 1
ATOM 1768 C CA . LYS A 1 221 ? 25.545 -15.367 1.702 1.00 85.62 221 LYS A CA 1
ATOM 1769 C C . LYS A 1 221 ? 24.059 -15.287 2.059 1.00 85.62 221 LYS A C 1
ATOM 1771 O O . LYS A 1 221 ? 23.617 -16.018 2.944 1.00 85.62 221 LYS A O 1
ATOM 1776 N N . LEU A 1 222 ? 23.309 -14.417 1.383 1.00 82.81 222 LEU A N 1
ATOM 1777 C CA . LEU A 1 222 ? 21.876 -14.224 1.613 1.00 82.81 222 LEU A CA 1
ATOM 1778 C C . LEU A 1 222 ? 21.030 -15.399 1.104 1.00 82.81 222 LEU A C 1
ATOM 1780 O O . LEU A 1 222 ? 20.030 -15.718 1.737 1.00 82.81 222 LEU A O 1
ATOM 1784 N N . MET A 1 223 ? 21.436 -16.081 0.028 1.00 79.12 223 MET A N 1
ATOM 1785 C CA . MET A 1 223 ? 20.730 -17.275 -0.468 1.00 79.12 223 MET A CA 1
ATOM 1786 C C . MET A 1 223 ? 20.800 -18.475 0.479 1.00 79.12 223 MET A C 1
ATOM 1788 O O . MET A 1 223 ? 19.837 -19.230 0.591 1.00 79.12 223 MET A O 1
ATOM 1792 N N . ASN A 1 224 ? 21.918 -18.636 1.187 1.00 72.25 224 ASN A N 1
ATOM 1793 C CA . ASN A 1 224 ? 22.128 -19.764 2.097 1.00 72.25 224 ASN A CA 1
ATOM 1794 C C . ASN A 1 224 ? 21.427 -19.588 3.456 1.00 72.25 224 ASN A C 1
ATOM 1796 O O . ASN A 1 224 ? 21.573 -20.431 4.341 1.00 72.25 224 ASN A O 1
ATOM 1800 N N . LYS A 1 225 ? 20.687 -18.490 3.652 1.00 78.94 225 LYS A N 1
ATOM 1801 C CA . LYS A 1 225 ? 19.970 -18.179 4.891 1.00 78.94 225 LYS A CA 1
ATOM 1802 C C . LYS A 1 225 ? 18.523 -17.800 4.596 1.00 78.94 225 LYS A C 1
ATOM 1804 O O . LYS A 1 225 ? 18.190 -17.260 3.545 1.00 78.94 225 LYS A O 1
ATOM 1809 N N . GLN A 1 226 ? 17.643 -18.020 5.566 1.00 83.00 226 GLN A N 1
ATOM 1810 C CA . GLN A 1 226 ? 16.320 -17.411 5.523 1.00 83.00 226 GLN A CA 1
ATOM 1811 C C . GLN A 1 226 ? 16.460 -15.907 5.803 1.00 83.00 226 GLN A C 1
ATOM 1813 O O . GLN A 1 226 ? 16.844 -15.502 6.898 1.00 83.00 226 GLN A O 1
ATOM 1818 N N . ILE A 1 227 ? 16.151 -15.090 4.791 1.00 84.38 227 ILE A N 1
ATOM 1819 C CA . ILE A 1 227 ? 16.418 -13.643 4.752 1.00 84.38 227 ILE A CA 1
ATOM 1820 C C . ILE A 1 227 ? 15.880 -12.902 5.992 1.00 84.38 227 ILE A C 1
ATOM 1822 O O . ILE A 1 227 ? 16.547 -12.005 6.501 1.00 84.38 227 ILE A O 1
ATOM 1826 N N . PHE A 1 228 ? 14.722 -13.309 6.518 1.00 91.12 228 PHE A N 1
ATOM 1827 C CA . PHE A 1 228 ? 14.044 -12.654 7.646 1.00 91.12 228 PHE A CA 1
ATOM 1828 C C . PHE A 1 228 ? 13.855 -13.568 8.871 1.00 91.12 228 PHE A C 1
ATOM 1830 O O . PHE A 1 228 ? 12.839 -13.484 9.555 1.00 91.12 228 PHE A O 1
ATOM 1837 N N . ALA A 1 229 ? 14.776 -14.509 9.114 1.00 90.81 229 ALA A N 1
ATOM 1838 C CA . ALA A 1 229 ? 14.615 -15.507 10.180 1.00 90.81 229 ALA A CA 1
ATOM 1839 C C . ALA A 1 229 ? 14.427 -14.887 11.578 1.00 90.81 229 ALA A C 1
ATOM 1841 O O . ALA A 1 229 ? 13.542 -15.294 12.325 1.00 90.81 229 ALA A O 1
ATOM 1842 N N . GLU A 1 230 ? 15.245 -13.892 11.924 1.00 92.81 230 GLU A N 1
ATOM 1843 C CA . GLU A 1 230 ? 15.208 -13.228 13.234 1.00 92.81 230 GLU A CA 1
ATOM 1844 C C . GLU A 1 230 ? 13.905 -12.446 13.426 1.00 92.81 230 GLU A C 1
ATOM 1846 O O . GLU A 1 230 ? 13.265 -12.535 14.472 1.00 92.81 230 GLU A O 1
ATOM 1851 N N . GLU A 1 231 ? 13.470 -11.740 12.385 1.00 95.25 231 GLU A N 1
ATOM 1852 C CA . GLU A 1 231 ? 12.244 -10.951 12.394 1.00 95.25 231 GLU A CA 1
ATOM 1853 C C . GLU A 1 231 ? 11.005 -11.851 12.490 1.00 95.25 231 GLU A C 1
ATOM 1855 O O . GLU A 1 231 ? 10.080 -11.558 13.245 1.00 95.25 231 GLU A O 1
ATOM 1860 N N . LEU A 1 232 ? 10.994 -12.982 11.776 1.00 92.56 232 LEU A N 1
ATOM 1861 C CA . LEU A 1 232 ? 9.918 -13.972 11.862 1.00 92.56 232 LEU A CA 1
ATOM 1862 C C . LEU A 1 232 ? 9.852 -14.639 13.241 1.00 92.56 232 LEU A C 1
ATOM 1864 O O . LEU A 1 232 ? 8.750 -14.871 13.742 1.00 92.56 232 LEU A O 1
ATOM 1868 N N . ASN A 1 233 ? 10.998 -14.899 13.874 1.00 93.81 233 ASN A N 1
ATOM 1869 C CA . ASN A 1 233 ? 11.042 -15.423 15.239 1.00 93.81 233 ASN A CA 1
ATOM 1870 C C . ASN A 1 233 ? 10.435 -14.432 16.241 1.00 93.81 233 ASN A C 1
ATOM 1872 O O . ASN A 1 233 ? 9.574 -14.822 17.030 1.00 93.81 233 ASN A O 1
ATOM 1876 N N . GLU A 1 234 ? 10.809 -13.150 16.175 1.00 95.62 234 GLU A N 1
ATOM 1877 C CA . GLU A 1 234 ? 10.237 -12.122 17.056 1.00 95.62 234 GLU A CA 1
ATOM 1878 C C . GLU A 1 234 ? 8.725 -11.961 16.823 1.00 95.62 234 GLU A C 1
ATOM 1880 O O . GLU A 1 234 ? 7.953 -11.937 17.779 1.00 95.62 234 GLU A O 1
ATOM 1885 N N . LEU A 1 235 ? 8.257 -11.954 15.567 1.00 91.06 235 LEU A N 1
ATOM 1886 C CA . LEU A 1 235 ? 6.815 -11.932 15.264 1.00 91.06 235 LEU A CA 1
ATOM 1887 C C . LEU A 1 235 ? 6.085 -13.173 15.799 1.00 91.06 235 LEU A C 1
ATOM 1889 O O . LEU A 1 235 ? 4.906 -13.089 16.151 1.00 91.06 235 LEU A O 1
ATOM 1893 N N . GLY A 1 236 ? 6.763 -14.320 15.872 1.00 92.69 236 GLY A N 1
ATOM 1894 C CA . GLY A 1 236 ? 6.256 -15.535 16.506 1.00 92.69 236 GLY A CA 1
ATOM 1895 C C . GLY A 1 236 ? 6.026 -15.362 18.010 1.00 92.69 236 GLY A C 1
ATOM 1896 O O . GLY A 1 236 ? 4.948 -15.708 18.502 1.00 92.69 236 GLY A O 1
ATOM 1897 N N . LEU A 1 237 ? 6.995 -14.769 18.715 1.00 93.75 237 LEU A N 1
ATOM 1898 C CA . LEU A 1 237 ? 6.895 -14.456 20.146 1.00 93.75 237 LEU A CA 1
ATOM 1899 C C . LEU A 1 237 ? 5.786 -13.434 20.419 1.00 93.75 237 LEU A C 1
ATOM 1901 O O . LEU A 1 237 ? 4.914 -13.675 21.253 1.00 93.75 237 LEU A O 1
ATOM 1905 N N . ILE A 1 238 ? 5.737 -12.346 19.644 1.00 92.50 238 ILE A N 1
ATOM 1906 C CA . ILE A 1 238 ? 4.695 -11.321 19.782 1.00 92.50 238 ILE A CA 1
ATOM 1907 C C . ILE A 1 238 ? 3.302 -11.925 19.512 1.00 92.50 238 ILE A C 1
ATOM 1909 O O . ILE A 1 238 ? 2.362 -11.660 20.259 1.00 92.50 238 ILE A O 1
ATOM 1913 N N . ASN A 1 239 ? 3.147 -12.797 18.506 1.00 92.12 239 ASN A N 1
ATOM 1914 C CA . ASN A 1 239 ? 1.885 -13.518 18.274 1.00 92.12 239 ASN A CA 1
ATOM 1915 C C . ASN A 1 239 ? 1.469 -14.379 19.480 1.00 92.12 239 ASN A C 1
ATOM 1917 O O . ASN A 1 239 ? 0.277 -14.514 19.756 1.00 92.12 239 ASN A O 1
ATOM 1921 N N . GLN A 1 240 ? 2.421 -15.001 20.183 1.00 92.44 240 GLN A N 1
ATOM 1922 C CA . GLN A 1 240 ? 2.122 -15.762 21.397 1.00 92.44 240 GLN A CA 1
ATOM 1923 C C . GLN A 1 240 ? 1.646 -14.848 22.527 1.00 92.44 240 GLN A C 1
ATOM 1925 O O . GLN A 1 240 ? 0.659 -15.167 23.186 1.00 92.44 240 GLN A O 1
ATOM 1930 N N . GLU A 1 241 ? 2.286 -13.697 22.711 1.00 94.38 241 GLU A N 1
ATOM 1931 C CA . GLU A 1 241 ? 1.867 -12.704 23.702 1.00 94.38 241 GLU A CA 1
ATOM 1932 C C . GLU A 1 241 ? 0.473 -12.144 23.398 1.00 94.38 241 GLU A C 1
ATOM 1934 O O . GLU A 1 241 ? -0.355 -12.053 24.302 1.00 94.38 241 GLU A O 1
ATOM 1939 N N . ILE A 1 242 ? 0.150 -11.882 22.128 1.00 88.44 242 ILE A N 1
ATOM 1940 C CA . ILE A 1 242 ? -1.201 -11.475 21.720 1.00 88.44 242 ILE A CA 1
ATOM 1941 C C . ILE A 1 242 ? -2.239 -12.563 22.027 1.00 88.44 242 ILE A C 1
ATOM 1943 O O . ILE A 1 242 ? -3.320 -12.254 22.528 1.00 88.44 242 ILE A O 1
ATOM 1947 N N . ARG A 1 243 ? -1.928 -13.846 21.792 1.00 90.75 243 ARG A N 1
ATOM 1948 C CA . ARG A 1 243 ? -2.825 -14.948 22.193 1.00 90.75 243 ARG A CA 1
ATOM 1949 C C . ARG A 1 243 ? -3.071 -14.955 23.702 1.00 90.75 243 ARG A C 1
ATOM 1951 O O . ARG A 1 243 ? -4.215 -15.119 24.122 1.00 90.75 243 ARG A O 1
ATOM 1958 N N . ASN A 1 244 ? -2.033 -14.723 24.502 1.00 91.25 244 ASN A N 1
ATOM 1959 C CA . ASN A 1 244 ? -2.171 -14.605 25.954 1.00 91.25 244 ASN A CA 1
ATOM 1960 C C . ASN A 1 244 ? -3.024 -13.382 26.337 1.00 91.25 244 ASN A C 1
ATOM 1962 O O . ASN A 1 244 ? -3.824 -13.458 27.267 1.00 91.25 244 ASN A O 1
ATOM 1966 N N . MET A 1 245 ? -2.916 -12.271 25.598 1.00 87.69 245 MET A N 1
ATOM 1967 C CA . MET A 1 245 ? -3.772 -11.102 25.806 1.00 87.69 245 MET A CA 1
ATOM 1968 C C . MET A 1 245 ? -5.246 -11.398 25.532 1.00 87.69 245 MET A C 1
ATOM 1970 O O . MET A 1 245 ? -6.080 -10.998 26.338 1.00 87.69 245 MET A O 1
ATOM 1974 N N . TYR A 1 246 ? -5.579 -12.125 24.461 1.00 89.25 246 TYR A N 1
ATOM 1975 C CA . TYR A 1 246 ? -6.964 -12.547 24.215 1.00 89.25 246 TYR A CA 1
ATOM 1976 C C . TYR A 1 246 ? -7.513 -13.407 25.356 1.00 89.25 246 TYR A C 1
ATOM 1978 O O . TYR A 1 246 ? -8.661 -13.234 25.755 1.00 89.25 246 TYR A O 1
ATOM 1986 N N . GLN A 1 247 ? -6.697 -14.307 25.916 1.00 88.75 247 GLN A N 1
ATOM 1987 C CA . GLN A 1 247 ? -7.100 -15.126 27.065 1.00 88.75 247 GLN A CA 1
ATOM 1988 C C . GLN A 1 247 ? -7.324 -14.287 28.329 1.00 88.75 247 GLN A C 1
ATOM 1990 O O . GLN A 1 247 ? -8.242 -14.567 29.094 1.00 88.75 247 GLN A O 1
ATOM 1995 N N . LYS A 1 248 ? -6.493 -13.262 28.549 1.00 91.25 248 LYS A N 1
ATOM 1996 C CA . LYS A 1 248 ? -6.521 -12.434 29.762 1.00 91.25 248 LYS A CA 1
ATOM 1997 C C . LYS A 1 248 ? -7.578 -11.326 29.724 1.00 91.25 248 LYS A C 1
ATOM 1999 O O . LYS A 1 248 ? -8.197 -11.051 30.744 1.00 91.25 248 LYS A O 1
ATOM 2004 N N . TYR A 1 249 ? -7.761 -10.679 28.576 1.00 85.31 249 TYR A N 1
ATOM 2005 C CA . TYR A 1 249 ? -8.558 -9.453 28.427 1.00 85.31 249 TYR A CA 1
ATOM 2006 C C . TYR A 1 249 ? -9.773 -9.614 27.497 1.00 85.31 249 TYR A C 1
ATOM 2008 O O . TYR A 1 249 ? -10.566 -8.681 27.344 1.00 85.31 249 TYR A O 1
ATOM 2016 N N . GLY A 1 250 ? -9.933 -10.787 26.880 1.00 82.06 250 GLY A N 1
ATOM 2017 C CA . GLY A 1 250 ? -10.994 -11.067 25.919 1.00 82.06 250 GLY A CA 1
ATOM 2018 C C . GLY A 1 250 ? -10.774 -10.396 24.562 1.00 82.06 250 GLY A C 1
ATOM 2019 O O . GLY A 1 250 ? -9.675 -9.957 24.218 1.00 82.06 250 GLY A O 1
ATOM 2020 N N . ASN A 1 251 ? -11.845 -10.319 23.774 1.00 80.75 251 ASN A N 1
ATOM 2021 C CA . ASN A 1 251 ? -11.825 -9.711 22.444 1.00 80.75 251 ASN A CA 1
ATOM 2022 C C . ASN A 1 251 ? -11.887 -8.185 22.561 1.00 80.75 251 ASN A C 1
ATOM 2024 O O . ASN A 1 251 ? -12.964 -7.592 22.593 1.00 80.75 251 ASN A O 1
ATOM 2028 N N . GLN A 1 252 ? -10.716 -7.560 22.655 1.00 76.75 252 GLN A N 1
ATOM 2029 C CA . GLN A 1 252 ? -10.565 -6.108 22.624 1.00 76.75 252 GLN A CA 1
ATOM 2030 C C . GLN A 1 252 ? -10.066 -5.672 21.250 1.00 76.75 252 GLN A C 1
ATOM 2032 O O . GLN A 1 252 ? -9.109 -6.243 20.720 1.00 76.75 252 GLN A O 1
ATOM 2037 N N . LYS A 1 253 ? -10.647 -4.599 20.708 1.00 66.06 253 LYS A N 1
ATOM 2038 C CA . LYS A 1 253 ? -10.273 -4.052 19.395 1.00 66.06 253 LYS A CA 1
ATOM 2039 C C . LYS A 1 253 ? -8.771 -3.751 19.290 1.00 66.06 253 LYS A C 1
ATOM 2041 O O . LYS A 1 253 ? -8.158 -4.019 18.266 1.00 66.06 253 LYS A O 1
ATOM 2046 N N . GLN A 1 254 ? -8.155 -3.259 20.365 1.00 75.50 254 GLN A N 1
ATOM 2047 C CA . GLN A 1 254 ? -6.720 -2.967 20.398 1.00 75.50 254 GLN A CA 1
ATOM 2048 C C . GLN A 1 254 ? -5.870 -4.231 20.186 1.00 75.50 254 GLN A C 1
ATOM 2050 O O . GLN A 1 254 ? -4.836 -4.164 19.528 1.00 75.50 254 GLN A O 1
ATOM 2055 N N . ILE A 1 255 ? -6.305 -5.386 20.703 1.00 74.06 255 ILE A N 1
ATOM 2056 C CA . ILE A 1 255 ? -5.619 -6.672 20.508 1.00 74.06 255 ILE A CA 1
ATOM 2057 C C . ILE A 1 255 ? -5.808 -7.151 19.056 1.00 74.06 255 ILE A C 1
ATOM 2059 O O . ILE A 1 255 ? -4.854 -7.610 18.424 1.00 74.06 255 ILE A O 1
ATOM 2063 N N . GLU A 1 256 ? -7.009 -6.982 18.492 1.00 67.62 256 GLU A N 1
ATOM 2064 C CA . GLU A 1 256 ? -7.306 -7.279 17.078 1.00 67.62 256 GLU A CA 1
ATOM 2065 C C . GLU A 1 256 ? -6.474 -6.435 16.107 1.00 67.62 256 GLU A C 1
ATOM 2067 O O . GLU A 1 256 ? -5.988 -6.940 15.086 1.00 67.62 256 GLU A O 1
ATOM 2072 N N . ASP A 1 257 ? -6.264 -5.162 16.435 1.00 62.28 257 ASP A N 1
ATOM 2073 C CA . ASP A 1 257 ? -5.445 -4.245 15.649 1.00 62.28 257 ASP A CA 1
ATOM 2074 C C . ASP A 1 257 ? -3.965 -4.669 15.669 1.00 62.28 257 ASP A C 1
ATOM 2076 O O . ASP A 1 257 ? -3.333 -4.732 14.607 1.00 62.28 257 ASP A O 1
ATOM 2080 N N . LEU A 1 258 ? -3.425 -5.062 16.833 1.00 68.56 258 LEU A N 1
ATOM 2081 C CA . LEU A 1 258 ? -2.069 -5.623 16.936 1.00 68.56 258 LEU A CA 1
ATOM 2082 C C . LEU A 1 258 ? -1.931 -6.922 16.129 1.00 68.56 258 LEU A C 1
ATOM 2084 O O . LEU A 1 258 ? -0.975 -7.072 15.363 1.00 68.56 258 LEU A O 1
ATOM 2088 N N . GLN A 1 259 ? -2.906 -7.832 16.243 1.00 85.00 259 GLN A N 1
ATOM 2089 C CA . GLN A 1 259 ? -2.918 -9.089 15.491 1.00 85.00 259 GLN A CA 1
ATOM 2090 C C . GLN A 1 259 ? -2.914 -8.814 13.983 1.00 85.00 259 GLN A C 1
ATOM 2092 O O . GLN A 1 259 ? -2.119 -9.395 13.243 1.00 85.00 259 GLN A O 1
ATOM 2097 N N . THR A 1 260 ? -3.756 -7.885 13.521 1.00 68.12 260 THR A N 1
ATOM 2098 C CA . THR A 1 260 ? -3.820 -7.480 12.110 1.00 68.12 260 THR A CA 1
ATOM 2099 C C . THR A 1 260 ? -2.478 -6.919 11.632 1.00 68.12 260 THR A C 1
ATOM 2101 O O . THR A 1 260 ? -2.012 -7.276 10.548 1.00 68.12 260 THR A O 1
ATOM 2104 N N . HIS A 1 261 ? -1.831 -6.062 12.429 1.00 71.81 261 HIS A N 1
ATOM 2105 C CA . HIS A 1 261 ? -0.547 -5.464 12.066 1.00 71.81 261 HIS A CA 1
ATOM 2106 C C . HIS A 1 261 ? 0.538 -6.534 11.886 1.00 71.81 261 HIS A C 1
ATOM 2108 O O . HIS A 1 261 ? 1.239 -6.527 10.873 1.00 71.81 261 HIS A O 1
ATOM 2114 N N . ILE A 1 262 ? 0.620 -7.508 12.796 1.00 84.25 262 ILE A N 1
ATOM 2115 C CA . ILE A 1 262 ? 1.562 -8.626 12.667 1.00 84.25 262 ILE A CA 1
ATOM 2116 C C . ILE A 1 262 ? 1.291 -9.446 11.411 1.00 84.25 262 ILE A C 1
ATOM 2118 O O . ILE A 1 262 ? 2.225 -9.724 10.661 1.00 84.25 262 ILE A O 1
ATOM 2122 N N . GLN A 1 263 ? 0.033 -9.809 11.143 1.00 76.88 263 GLN A N 1
ATOM 2123 C CA . GLN A 1 263 ? -0.304 -10.598 9.953 1.00 76.88 263 GLN A CA 1
ATOM 2124 C C . GLN A 1 263 ? 0.081 -9.872 8.658 1.00 76.88 263 GLN A C 1
ATOM 2126 O O . GLN A 1 263 ? 0.596 -10.493 7.728 1.00 76.88 263 GLN A O 1
ATOM 2131 N N . ASN A 1 264 ? -0.085 -8.548 8.613 1.00 74.06 264 ASN A N 1
ATOM 2132 C CA . ASN A 1 264 ? 0.351 -7.739 7.477 1.00 74.06 264 ASN A CA 1
ATOM 2133 C C . ASN A 1 264 ? 1.878 -7.749 7.307 1.00 74.06 264 ASN A C 1
ATOM 2135 O O . ASN A 1 264 ? 2.355 -7.852 6.176 1.00 74.06 264 ASN A O 1
ATOM 2139 N N . ILE A 1 265 ? 2.645 -7.678 8.401 1.00 74.94 265 ILE A N 1
ATOM 2140 C CA . ILE A 1 265 ? 4.114 -7.749 8.346 1.00 74.94 265 ILE A CA 1
ATOM 2141 C C . ILE A 1 265 ? 4.569 -9.138 7.888 1.00 74.94 265 ILE A C 1
ATOM 2143 O O . ILE A 1 265 ? 5.402 -9.230 6.992 1.00 74.94 265 ILE A O 1
ATOM 2147 N N . ILE A 1 266 ? 3.998 -10.215 8.437 1.00 80.19 266 ILE A N 1
ATOM 2148 C CA . ILE A 1 266 ? 4.319 -11.593 8.031 1.00 80.19 266 ILE A CA 1
ATOM 2149 C C . ILE A 1 266 ? 4.041 -11.784 6.537 1.00 80.19 266 ILE A C 1
ATOM 2151 O O . ILE A 1 266 ? 4.900 -12.270 5.804 1.00 80.19 266 ILE A O 1
ATOM 2155 N N . LYS A 1 267 ? 2.874 -11.333 6.062 1.00 76.75 267 LYS A N 1
ATOM 2156 C CA . LYS A 1 267 ? 2.512 -11.404 4.643 1.00 76.75 267 LYS A CA 1
ATOM 2157 C C . LYS A 1 267 ? 3.466 -10.594 3.763 1.00 76.75 267 LYS A C 1
ATOM 2159 O O . LYS A 1 267 ? 3.830 -11.044 2.679 1.00 76.75 267 LYS A O 1
ATOM 2164 N N . PHE A 1 268 ? 3.885 -9.412 4.216 1.00 79.81 268 PHE A N 1
ATOM 2165 C CA . PHE A 1 268 ? 4.887 -8.614 3.513 1.00 79.81 268 PHE A CA 1
ATOM 2166 C C . PHE A 1 268 ? 6.230 -9.351 3.425 1.00 79.81 268 PHE A C 1
ATOM 2168 O O . PHE A 1 268 ? 6.806 -9.417 2.341 1.00 79.81 268 PHE A O 1
ATOM 2175 N N . ILE A 1 269 ? 6.705 -9.930 4.533 1.00 81.94 269 ILE A N 1
ATOM 2176 C CA . ILE A 1 269 ? 7.948 -10.709 4.581 1.00 81.94 269 ILE A CA 1
ATOM 2177 C C . ILE A 1 269 ? 7.890 -11.885 3.605 1.00 81.94 269 ILE A C 1
ATOM 2179 O O . ILE A 1 269 ? 8.841 -12.077 2.854 1.00 81.94 269 ILE A O 1
ATOM 2183 N N . ASP A 1 270 ? 6.795 -12.643 3.586 1.00 80.25 270 ASP A N 1
ATOM 2184 C CA . ASP A 1 270 ? 6.647 -13.816 2.720 1.00 80.25 270 ASP A CA 1
ATOM 2185 C C . ASP A 1 270 ? 6.723 -13.435 1.232 1.00 80.25 270 ASP A C 1
ATOM 2187 O O . ASP A 1 270 ? 7.599 -13.899 0.495 1.00 80.25 270 ASP A O 1
ATOM 2191 N N . ILE A 1 271 ? 5.899 -12.467 0.814 1.00 76.62 271 ILE A N 1
ATOM 2192 C CA . ILE A 1 271 ? 5.897 -11.950 -0.563 1.00 76.62 271 ILE A CA 1
ATOM 2193 C C . ILE A 1 271 ? 7.285 -11.417 -0.937 1.00 76.62 271 ILE A C 1
ATOM 2195 O O . ILE A 1 271 ? 7.809 -11.703 -2.020 1.00 76.62 271 ILE A O 1
ATOM 2199 N N . ARG A 1 272 ? 7.897 -10.625 -0.049 1.00 81.00 272 ARG A N 1
ATOM 2200 C CA . ARG A 1 272 ? 9.154 -9.950 -0.359 1.00 81.00 272 ARG A CA 1
ATOM 2201 C C . ARG A 1 272 ? 10.347 -10.893 -0.335 1.00 81.00 272 ARG A C 1
ATOM 2203 O O . ARG A 1 272 ? 11.237 -10.724 -1.162 1.00 81.00 272 ARG A O 1
ATOM 2210 N N . SER A 1 273 ? 10.359 -11.886 0.549 1.00 83.88 273 SER A N 1
ATOM 2211 C CA . SER A 1 273 ? 11.409 -12.901 0.602 1.00 83.88 273 SER A CA 1
ATOM 2212 C C . SER A 1 273 ? 11.452 -13.719 -0.682 1.00 83.88 273 SER A C 1
ATOM 2214 O O . SER A 1 273 ? 12.550 -13.992 -1.157 1.00 83.88 273 SER A O 1
ATOM 2216 N N . ASN A 1 274 ? 10.300 -14.095 -1.243 1.00 81.38 274 ASN A N 1
ATOM 2217 C CA . ASN A 1 274 ? 10.255 -14.863 -2.489 1.00 81.38 274 ASN A CA 1
ATOM 2218 C C . ASN A 1 274 ? 10.766 -14.013 -3.658 1.00 81.38 274 ASN A C 1
ATOM 2220 O O . ASN A 1 274 ? 11.737 -14.378 -4.311 1.00 81.38 274 ASN A O 1
ATOM 2224 N N . SER A 1 275 ? 10.236 -12.793 -3.803 1.00 82.19 275 SER A N 1
ATOM 2225 C CA . SER A 1 275 ? 10.689 -11.855 -4.837 1.00 82.19 275 SER A CA 1
ATOM 2226 C C . SER A 1 275 ? 12.188 -11.528 -4.756 1.00 82.19 275 SER A C 1
ATOM 2228 O O . SER A 1 275 ? 12.844 -11.386 -5.788 1.00 82.19 275 SER A O 1
ATOM 2230 N N . LEU A 1 276 ? 12.744 -11.378 -3.549 1.00 84.44 276 LEU A N 1
ATOM 2231 C CA . LEU A 1 276 ? 14.176 -11.137 -3.371 1.00 84.44 276 LEU A CA 1
ATOM 2232 C C . LEU A 1 276 ? 15.000 -12.368 -3.746 1.00 84.44 276 LEU A C 1
ATOM 2234 O O . LEU A 1 276 ? 15.981 -12.213 -4.463 1.00 84.44 276 LEU A O 1
ATOM 2238 N N . LYS A 1 277 ? 14.603 -13.572 -3.318 1.00 87.44 277 LYS A N 1
ATOM 2239 C CA . LYS A 1 277 ? 15.307 -14.815 -3.674 1.00 87.44 277 LYS A CA 1
ATOM 2240 C C . LYS A 1 277 ? 15.395 -15.004 -5.185 1.00 87.44 277 LYS A C 1
ATOM 2242 O O . LYS A 1 277 ? 16.494 -15.237 -5.678 1.00 87.44 277 LYS A O 1
ATOM 2247 N N . ASP A 1 278 ? 14.289 -14.815 -5.903 1.00 86.94 278 ASP A N 1
ATOM 2248 C CA . ASP A 1 278 ? 14.257 -14.967 -7.363 1.00 86.94 278 ASP A CA 1
ATOM 2249 C C . ASP A 1 278 ? 15.230 -13.998 -8.045 1.00 86.94 278 ASP A C 1
ATOM 2251 O O . ASP A 1 278 ? 16.020 -14.374 -8.906 1.00 86.94 278 ASP A O 1
ATOM 2255 N N . ARG A 1 279 ? 15.233 -12.735 -7.611 1.00 87.38 279 ARG A N 1
ATOM 2256 C CA . ARG A 1 279 ? 16.115 -11.706 -8.178 1.00 87.38 279 ARG A CA 1
ATOM 2257 C C . ARG A 1 279 ? 17.584 -11.929 -7.846 1.00 87.38 279 ARG A C 1
ATOM 2259 O O . ARG A 1 279 ? 18.443 -11.633 -8.671 1.00 87.38 279 ARG A O 1
ATOM 2266 N N . ILE A 1 280 ? 17.870 -12.424 -6.645 1.00 87.38 280 ILE A N 1
ATOM 2267 C CA . ILE A 1 280 ? 19.227 -12.784 -6.239 1.00 87.38 280 ILE A CA 1
ATOM 2268 C C . ILE A 1 280 ? 19.732 -13.958 -7.086 1.00 87.38 280 ILE A C 1
ATOM 2270 O O . ILE A 1 280 ? 20.865 -13.903 -7.560 1.00 87.38 280 ILE A O 1
ATOM 2274 N N . ALA A 1 281 ? 18.901 -14.982 -7.302 1.00 88.19 281 ALA A N 1
ATOM 2275 C CA . ALA A 1 281 ? 19.250 -16.140 -8.120 1.00 88.19 281 ALA A CA 1
ATOM 2276 C C . ALA A 1 281 ? 19.612 -15.723 -9.553 1.00 88.19 281 ALA A C 1
ATOM 2278 O O . ALA A 1 281 ? 20.694 -16.064 -10.022 1.00 88.19 281 ALA A O 1
ATOM 2279 N N . VAL A 1 282 ? 18.780 -14.885 -10.185 1.00 88.69 282 VAL A N 1
ATOM 2280 C CA . VAL A 1 282 ? 19.030 -14.369 -11.543 1.00 88.69 282 VAL A CA 1
ATOM 2281 C C . VAL A 1 282 ? 20.355 -13.606 -11.639 1.00 88.69 282 VAL A C 1
ATOM 2283 O O . VAL A 1 282 ? 21.121 -13.828 -12.573 1.00 88.69 282 VAL A O 1
ATOM 2286 N N . GLU A 1 283 ? 20.667 -12.719 -10.686 1.00 87.38 283 GLU A N 1
ATOM 2287 C CA . GLU A 1 283 ? 21.938 -11.976 -10.734 1.00 87.38 283 GLU A CA 1
ATOM 2288 C C . GLU A 1 283 ? 23.144 -12.903 -10.510 1.00 87.38 283 GLU A C 1
ATOM 2290 O O . GLU A 1 283 ? 24.185 -12.712 -11.132 1.00 87.38 283 GLU A O 1
ATOM 2295 N N . ILE A 1 284 ? 23.022 -13.926 -9.658 1.00 86.25 284 ILE A N 1
ATOM 2296 C CA . ILE A 1 284 ? 24.096 -14.907 -9.451 1.00 86.25 284 ILE A CA 1
ATOM 2297 C C . ILE A 1 284 ? 24.319 -15.754 -10.711 1.00 86.25 284 ILE A C 1
ATOM 2299 O O . ILE A 1 284 ? 25.473 -15.951 -11.091 1.00 86.25 284 ILE A O 1
ATOM 2303 N N . GLU A 1 285 ? 23.256 -16.239 -11.355 1.00 87.94 285 GLU A N 1
ATOM 2304 C CA . GLU A 1 285 ? 23.332 -17.018 -12.600 1.00 87.94 285 GLU A CA 1
ATOM 2305 C C . GLU A 1 285 ? 23.981 -16.208 -13.726 1.00 87.94 285 GLU A C 1
ATOM 2307 O O . GLU A 1 285 ? 24.948 -16.668 -14.332 1.00 87.94 285 GLU A O 1
ATOM 2312 N N . PHE A 1 286 ? 23.545 -14.959 -13.919 1.00 87.06 286 PHE A N 1
ATOM 2313 C CA . PHE A 1 286 ? 24.105 -14.061 -14.931 1.00 87.06 286 PHE A CA 1
ATOM 2314 C C . PHE A 1 286 ? 25.623 -13.867 -14.779 1.00 87.06 286 PHE A C 1
ATOM 2316 O O . PHE A 1 286 ? 26.364 -13.827 -15.762 1.00 87.06 286 PHE A O 1
ATOM 2323 N N . GLN A 1 287 ? 26.120 -13.762 -13.545 1.00 82.44 287 GLN A N 1
ATOM 2324 C CA . GLN A 1 287 ? 27.559 -13.615 -13.306 1.00 82.44 287 GLN A CA 1
ATOM 2325 C C . GLN A 1 287 ? 28.323 -14.917 -13.546 1.00 82.44 287 GLN A C 1
ATOM 2327 O O . GLN A 1 287 ? 29.425 -14.872 -14.083 1.00 82.44 287 GLN A O 1
ATOM 2332 N N . GLN A 1 288 ? 27.739 -16.073 -13.213 1.00 85.19 288 GLN A N 1
ATOM 2333 C CA . GLN A 1 288 ? 28.351 -17.371 -13.512 1.00 85.19 288 GLN A CA 1
ATOM 2334 C C . GLN A 1 288 ? 28.472 -17.615 -15.019 1.00 85.19 288 GLN A C 1
ATOM 2336 O O . GLN A 1 288 ? 29.467 -18.180 -15.468 1.00 85.19 288 GLN A O 1
ATOM 2341 N N . GLU A 1 289 ? 27.478 -17.207 -15.808 1.00 86.44 289 GLU A N 1
ATOM 2342 C CA . GLU A 1 289 ? 27.539 -17.279 -17.273 1.00 86.44 289 GLU A CA 1
ATOM 2343 C C . GLU A 1 289 ? 28.646 -16.380 -17.825 1.00 86.44 289 GLU A C 1
ATOM 2345 O O . GLU A 1 289 ? 29.476 -16.834 -18.611 1.00 86.44 289 GLU A O 1
ATOM 2350 N N . LYS A 1 290 ? 28.741 -15.144 -17.323 1.00 85.12 290 LYS A N 1
ATOM 2351 C CA . LYS A 1 290 ? 29.796 -14.206 -17.713 1.00 85.12 290 LYS A CA 1
ATOM 2352 C C . LYS A 1 290 ? 31.204 -14.715 -17.368 1.00 85.12 290 LYS A C 1
ATOM 2354 O O . LYS A 1 290 ? 32.123 -14.563 -18.166 1.00 85.12 290 LYS A O 1
ATOM 2359 N N . GLU A 1 291 ? 31.385 -15.334 -16.200 1.00 83.62 291 GLU A N 1
ATOM 2360 C CA . GLU A 1 291 ? 32.656 -15.958 -15.799 1.00 83.62 291 GLU A CA 1
ATOM 2361 C C . GLU A 1 291 ? 33.028 -17.143 -16.713 1.00 83.62 291 GLU A C 1
ATOM 2363 O O . GLU A 1 291 ? 34.193 -17.289 -17.086 1.00 83.62 291 GLU A O 1
ATOM 2368 N N . LYS A 1 292 ? 32.047 -17.958 -17.130 1.00 81.81 292 LYS A N 1
ATOM 2369 C CA . LYS A 1 292 ? 32.259 -19.069 -18.077 1.00 81.81 292 LYS A CA 1
ATOM 2370 C C . LYS A 1 292 ? 32.652 -18.580 -19.471 1.00 81.81 292 LYS A C 1
ATOM 2372 O O . LYS A 1 292 ? 33.551 -19.162 -20.072 1.00 81.81 292 LYS A O 1
ATOM 2377 N N . GLU A 1 293 ? 32.017 -17.520 -19.971 1.00 79.00 293 GLU A N 1
ATOM 2378 C CA . GLU A 1 293 ? 32.367 -16.919 -21.265 1.00 79.00 293 GLU A CA 1
ATOM 2379 C C . GLU A 1 293 ? 33.805 -16.386 -21.266 1.00 79.00 293 GLU A C 1
ATOM 2381 O O . GLU A 1 293 ? 34.569 -16.688 -22.183 1.00 79.00 293 GLU A O 1
ATOM 2386 N N . ILE A 1 294 ? 34.212 -15.677 -20.208 1.00 76.75 294 ILE A N 1
ATOM 2387 C CA . ILE A 1 294 ? 35.585 -15.164 -20.065 1.00 76.75 294 ILE A CA 1
ATOM 2388 C C . ILE A 1 294 ? 36.594 -16.321 -20.008 1.00 76.75 294 ILE A C 1
ATOM 2390 O O . ILE A 1 294 ? 37.571 -16.318 -20.752 1.00 76.75 294 ILE A O 1
ATOM 2394 N N . SER A 1 295 ? 36.321 -17.356 -19.206 1.00 73.06 295 SER A N 1
ATOM 2395 C CA . SER A 1 295 ? 37.198 -18.530 -19.101 1.00 73.06 295 SER A CA 1
ATOM 2396 C C . SER A 1 295 ? 37.304 -19.327 -20.407 1.00 73.06 295 SER A C 1
ATOM 2398 O O . SER A 1 295 ? 38.314 -19.993 -20.622 1.00 73.06 295 SER A O 1
ATOM 2400 N N . SER A 1 296 ? 36.283 -19.289 -21.271 1.00 71.19 296 SER A N 1
ATOM 2401 C CA . SER A 1 296 ? 36.315 -19.953 -22.580 1.00 71.19 296 SER A CA 1
ATOM 2402 C C . SER A 1 296 ? 37.156 -19.202 -23.619 1.00 71.19 296 SER A C 1
ATOM 2404 O O . SER A 1 296 ? 37.745 -19.840 -24.485 1.00 71.19 296 SER A O 1
ATOM 2406 N N . PHE A 1 297 ? 37.262 -17.874 -23.495 1.00 65.50 297 PHE A N 1
ATOM 2407 C CA . PHE A 1 297 ? 38.077 -17.020 -24.366 1.00 65.50 297 PHE A CA 1
ATOM 2408 C C . PHE A 1 297 ? 39.573 -17.049 -24.021 1.00 65.50 297 PHE A C 1
ATOM 2410 O O . PHE A 1 297 ? 40.400 -16.806 -24.891 1.00 65.50 297 PHE A O 1
ATOM 2417 N N . GLU A 1 298 ? 39.938 -17.349 -22.773 1.00 63.62 298 GLU A N 1
ATOM 2418 C CA . GLU A 1 298 ? 41.344 -17.455 -22.340 1.00 63.62 298 GLU A CA 1
ATOM 2419 C C . GLU A 1 298 ? 41.999 -18.809 -22.696 1.00 63.62 298 GLU A C 1
ATOM 2421 O O . GLU A 1 298 ? 43.206 -18.973 -22.527 1.00 63.62 298 GLU A O 1
ATOM 2426 N N . LEU A 1 299 ? 41.221 -19.781 -23.195 1.00 56.22 299 LEU A N 1
ATOM 2427 C CA . LEU A 1 299 ? 41.679 -21.128 -23.582 1.00 56.22 299 LEU A CA 1
ATOM 2428 C C . LEU A 1 299 ? 41.820 -21.334 -25.107 1.00 56.22 299 LEU A C 1
ATOM 2430 O O . LEU A 1 299 ? 42.193 -22.430 -25.533 1.00 56.22 299 LEU A O 1
ATOM 2434 N N . THR A 1 300 ? 41.533 -20.308 -25.914 1.00 48.97 300 THR A N 1
ATOM 2435 C CA . THR A 1 300 ? 41.707 -20.267 -27.382 1.00 48.97 300 THR A CA 1
ATOM 2436 C C . THR A 1 300 ? 42.789 -19.283 -27.781 1.00 48.97 300 THR A C 1
ATOM 2438 O O . THR A 1 300 ? 43.616 -19.644 -28.646 1.00 48.97 300 THR A O 1
#

Sequence (300 aa):
MFKDLFNDILKDLGITGYKRPPNLKCPNCYSVMKRISIKILGNYGNNYLELDFCQECESLWFDRGELVKALEIDLKEISKYFPSKTKQSVKGSGKRICPICQKQLTLVNYSKDSNIWVDICSNGCGIFLDSGELELIKLYSLNPLQFSSQTQQEKQPLMSAVSTTSSEEPSTKQDSDTQYQFLNDIKNLAQRIQKVKDQVVYKVKQIEDAIKSKNILELKKLMNKQIFAEELNELGLINQEIRNMYQKYGNQKQIEDLQTHIQNIIKFIDIRSNSLKDRIAVEIEFQQEKEKEISSFELT

pLDDT: mean 73.68, std 18.37, range [24.98, 95.88]